Protein AF-A0A1Q3HBG7-F1 (afdb_monomer)

Mean predicted aligned error: 11.95 Å

Structure (mmCIF, N/CA/C/O backbone):
data_AF-A0A1Q3HBG7-F1
#
_entry.id   AF-A0A1Q3HBG7-F1
#
loop_
_atom_site.group_PDB
_atom_site.id
_atom_site.type_symbol
_atom_site.label_atom_id
_atom_site.label_alt_id
_atom_site.label_comp_id
_atom_site.label_asym_id
_atom_site.label_entity_id
_atom_site.label_seq_id
_atom_site.pdbx_PDB_ins_code
_atom_site.Cartn_x
_atom_site.Cartn_y
_atom_site.Cartn_z
_atom_site.occupancy
_atom_site.B_iso_or_equiv
_atom_site.auth_seq_id
_atom_site.auth_comp_id
_atom_site.auth_asym_id
_atom_site.auth_atom_id
_atom_site.pdbx_PDB_model_num
ATOM 1 N N . MET A 1 1 ? 5.217 19.676 -9.862 1.00 47.38 1 MET A N 1
ATOM 2 C CA . MET A 1 1 ? 4.930 18.710 -8.777 1.00 47.38 1 MET A CA 1
ATOM 3 C C . MET A 1 1 ? 6.157 17.826 -8.594 1.00 47.38 1 MET A C 1
ATOM 5 O O . MET A 1 1 ? 6.713 17.440 -9.619 1.00 47.38 1 MET A O 1
ATOM 9 N N . PRO A 1 2 ? 6.627 17.565 -7.360 1.00 60.78 2 PRO A N 1
ATOM 10 C CA . PRO A 1 2 ? 7.752 16.662 -7.118 1.00 60.78 2 PRO A CA 1
ATOM 11 C C . PRO A 1 2 ? 7.426 15.262 -7.645 1.00 60.78 2 PRO A C 1
ATOM 13 O O . PRO A 1 2 ? 6.338 14.745 -7.407 1.00 60.78 2 PRO A O 1
ATOM 16 N N . TRP A 1 3 ? 8.359 14.660 -8.375 1.00 55.91 3 TRP A N 1
ATOM 17 C CA . TRP A 1 3 ? 8.205 13.342 -9.001 1.00 55.91 3 TRP A CA 1
ATOM 18 C C . TRP A 1 3 ? 7.989 12.212 -7.980 1.00 55.91 3 TRP A C 1
ATOM 20 O O . TRP A 1 3 ? 7.332 11.220 -8.286 1.00 55.91 3 TRP A O 1
ATOM 30 N N . GLU A 1 4 ? 8.464 12.406 -6.749 1.00 59.84 4 GLU A N 1
ATOM 31 C CA . GLU A 1 4 ? 8.269 11.519 -5.594 1.00 59.84 4 GLU A CA 1
ATOM 32 C C . GLU A 1 4 ? 6.781 11.326 -5.270 1.00 59.84 4 GLU A C 1
ATOM 34 O O . GLU A 1 4 ? 6.355 10.223 -4.934 1.00 59.84 4 GLU A O 1
ATOM 39 N N . ILE A 1 5 ? 5.969 12.376 -5.453 1.00 70.50 5 ILE A N 1
ATOM 40 C CA . ILE A 1 5 ? 4.523 12.338 -5.198 1.00 70.50 5 ILE A CA 1
ATOM 41 C C . ILE A 1 5 ? 3.810 11.460 -6.232 1.00 70.50 5 ILE A C 1
ATOM 43 O O . ILE A 1 5 ? 2.871 10.750 -5.886 1.00 70.50 5 ILE A O 1
ATOM 47 N N . PHE A 1 6 ? 4.260 11.461 -7.492 1.00 76.25 6 PHE A N 1
ATOM 48 C CA . PHE A 1 6 ? 3.617 10.673 -8.548 1.00 76.25 6 PHE A CA 1
ATOM 49 C C . PHE A 1 6 ? 3.779 9.172 -8.317 1.00 76.25 6 PHE A C 1
ATOM 51 O O . PHE A 1 6 ? 2.788 8.447 -8.336 1.00 76.25 6 PHE A O 1
ATOM 58 N N . LEU A 1 7 ? 5.002 8.707 -8.042 1.00 82.44 7 LEU A N 1
ATOM 59 C CA . LEU A 1 7 ? 5.223 7.286 -7.768 1.00 82.44 7 LEU A CA 1
ATOM 60 C C . LEU A 1 7 ? 4.670 6.845 -6.418 1.00 82.44 7 LEU A C 1
ATOM 62 O O . LEU A 1 7 ? 4.195 5.719 -6.324 1.00 82.44 7 LEU A O 1
ATOM 66 N N . GLY A 1 8 ? 4.701 7.706 -5.396 1.00 88.81 8 GLY A N 1
ATOM 67 C CA . GLY A 1 8 ? 4.029 7.426 -4.127 1.00 88.81 8 GLY A CA 1
ATOM 68 C C . GLY A 1 8 ? 2.537 7.183 -4.337 1.00 88.81 8 GLY A C 1
ATOM 69 O O . GLY A 1 8 ? 2.030 6.111 -4.015 1.00 88.81 8 GLY A O 1
ATOM 70 N N . ASN A 1 9 ? 1.846 8.118 -4.990 1.00 87.12 9 ASN A N 1
ATOM 71 C CA . ASN A 1 9 ? 0.417 7.978 -5.273 1.00 87.12 9 ASN A CA 1
ATOM 72 C C . ASN A 1 9 ? 0.114 6.743 -6.136 1.00 87.12 9 ASN A C 1
ATOM 74 O O . ASN A 1 9 ? -0.814 5.996 -5.822 1.00 87.12 9 ASN A O 1
ATOM 78 N N . ALA A 1 10 ? 0.918 6.494 -7.176 1.00 86.25 10 ALA A N 1
ATOM 79 C CA . ALA A 1 10 ? 0.775 5.320 -8.033 1.00 86.25 10 ALA A CA 1
ATOM 80 C C . ALA A 1 10 ? 0.935 4.014 -7.241 1.00 86.25 10 ALA A C 1
ATOM 82 O O . ALA A 1 10 ? 0.090 3.126 -7.348 1.00 86.25 10 ALA A O 1
ATOM 83 N N . SER A 1 11 ? 1.967 3.912 -6.395 1.00 92.00 11 SER A N 1
ATOM 84 C CA . SER A 1 11 ? 2.173 2.758 -5.515 1.00 92.00 11 SER A CA 1
ATOM 85 C C . SER A 1 11 ? 0.978 2.522 -4.605 1.00 92.00 11 SER A C 1
ATOM 87 O O . SER A 1 11 ? 0.460 1.408 -4.572 1.00 92.00 11 SER A O 1
ATOM 89 N N . HIS A 1 12 ? 0.515 3.554 -3.892 1.00 94.00 12 HIS A N 1
ATOM 90 C CA . HIS A 1 12 ? -0.602 3.419 -2.956 1.00 94.00 12 HIS A CA 1
ATOM 91 C C . HIS A 1 12 ? -1.857 2.948 -3.690 1.00 94.00 12 HIS A C 1
ATOM 93 O O . HIS A 1 12 ? -2.479 1.975 -3.268 1.00 94.00 12 HIS A O 1
ATOM 99 N N . ARG A 1 13 ? -2.184 3.569 -4.831 1.00 89.06 13 ARG A N 1
ATOM 100 C CA . ARG A 1 13 ? -3.363 3.210 -5.627 1.00 89.06 13 ARG A CA 1
ATOM 101 C C . ARG A 1 13 ? -3.289 1.774 -6.146 1.00 89.06 13 ARG A C 1
ATOM 103 O O . ARG A 1 13 ? -4.256 1.031 -5.997 1.00 89.06 13 ARG A O 1
ATOM 110 N N . LEU A 1 14 ? -2.156 1.362 -6.718 1.00 87.50 14 LEU A N 1
ATOM 111 C CA . LEU A 1 14 ? -1.974 0.011 -7.258 1.00 87.50 14 LEU A CA 1
ATOM 112 C C . LEU A 1 14 ? -2.029 -1.061 -6.175 1.00 87.50 14 LEU A C 1
ATOM 114 O O . LEU A 1 14 ? -2.727 -2.060 -6.329 1.00 87.50 14 LEU A O 1
ATOM 118 N N . ILE A 1 15 ? -1.309 -0.854 -5.077 1.00 92.75 15 ILE A N 1
ATOM 119 C CA . ILE A 1 15 ? -1.231 -1.812 -3.975 1.00 92.75 15 ILE A CA 1
ATOM 120 C C . ILE A 1 15 ? -2.604 -1.950 -3.302 1.00 92.75 15 ILE A C 1
ATOM 122 O O . ILE A 1 15 ? -3.065 -3.071 -3.082 1.00 92.75 15 ILE A O 1
ATOM 126 N N . ALA A 1 16 ? -3.299 -0.836 -3.052 1.00 91.94 16 ALA A N 1
ATOM 127 C CA . ALA A 1 16 ? -4.664 -0.818 -2.526 1.00 91.94 16 ALA A CA 1
ATOM 128 C C . ALA A 1 16 ? -5.659 -1.535 -3.451 1.00 91.94 16 ALA A C 1
ATOM 130 O O . ALA A 1 16 ? -6.427 -2.394 -3.003 1.00 91.94 16 ALA A O 1
ATOM 131 N N . TYR A 1 17 ? -5.600 -1.238 -4.752 1.00 87.12 17 TYR A N 1
ATOM 132 C CA . TYR A 1 17 ? -6.418 -1.898 -5.763 1.00 87.12 17 TYR A CA 1
ATOM 133 C C . TYR A 1 17 ? -6.181 -3.415 -5.765 1.00 87.12 17 TYR A C 1
ATOM 135 O O . TYR A 1 17 ? -7.127 -4.199 -5.672 1.00 87.12 17 TYR A O 1
ATOM 143 N N . ILE A 1 18 ? -4.916 -3.850 -5.791 1.00 87.31 18 ILE A N 1
ATOM 144 C CA . ILE A 1 18 ? -4.563 -5.274 -5.801 1.00 87.31 18 ILE A CA 1
ATOM 145 C C . ILE A 1 18 ? -5.020 -5.960 -4.510 1.00 87.31 18 ILE A C 1
ATOM 147 O O . ILE A 1 18 ? -5.555 -7.069 -4.581 1.00 87.31 18 ILE A O 1
ATOM 151 N N . TYR A 1 19 ? -4.906 -5.302 -3.352 1.00 90.81 19 TYR A N 1
ATOM 152 C CA . TYR A 1 19 ? -5.476 -5.807 -2.102 1.00 90.81 19 TYR A CA 1
ATOM 153 C C . TYR A 1 19 ? -6.980 -6.078 -2.246 1.00 90.81 19 TYR A C 1
ATOM 155 O O . TYR A 1 19 ? -7.431 -7.188 -1.965 1.00 90.81 19 TYR A O 1
ATOM 163 N N . GLY A 1 20 ? -7.743 -5.105 -2.756 1.00 87.19 20 GLY A N 1
ATOM 164 C CA . GLY A 1 20 ? -9.185 -5.249 -2.982 1.00 87.19 20 GLY A CA 1
ATOM 165 C C . GLY A 1 20 ? -9.524 -6.410 -3.918 1.00 87.19 20 GLY A C 1
ATOM 166 O O . GLY A 1 20 ? -10.393 -7.221 -3.612 1.00 87.19 20 GLY A O 1
ATOM 167 N N . THR A 1 21 ? -8.782 -6.564 -5.021 1.00 84.94 21 THR A N 1
ATOM 168 C CA . THR A 1 21 ? -8.995 -7.688 -5.953 1.00 84.94 21 THR A CA 1
ATOM 169 C C . THR A 1 21 ? -8.666 -9.055 -5.351 1.00 84.94 21 THR A C 1
ATOM 171 O O . THR A 1 21 ? -9.287 -10.049 -5.722 1.00 84.94 21 THR A O 1
ATOM 174 N N . ARG A 1 22 ? -7.706 -9.123 -4.418 1.00 86.38 22 ARG A N 1
ATOM 175 C CA . ARG A 1 22 ? -7.318 -10.362 -3.728 1.00 86.38 22 ARG A CA 1
ATOM 176 C C . ARG A 1 22 ? -8.323 -10.761 -2.649 1.00 86.38 22 ARG A C 1
ATOM 178 O O . ARG A 1 22 ? -8.446 -11.948 -2.351 1.00 86.38 22 ARG A O 1
ATOM 185 N N . TYR A 1 23 ? -9.042 -9.791 -2.091 1.00 85.75 23 TYR A N 1
ATOM 186 C CA . TYR A 1 23 ? -10.038 -9.989 -1.040 1.00 85.75 23 TYR A CA 1
ATOM 187 C C . TYR A 1 23 ? -11.402 -9.394 -1.437 1.00 85.75 23 TYR A C 1
ATOM 189 O O . TYR A 1 23 ? -11.913 -8.519 -0.743 1.00 85.75 23 TYR A O 1
ATOM 197 N N . PRO A 1 24 ? -12.036 -9.879 -2.524 1.00 88.06 24 PRO A N 1
ATOM 198 C CA . PRO A 1 24 ? -13.218 -9.239 -3.111 1.00 88.06 24 PRO A CA 1
ATOM 199 C C . PRO A 1 24 ? -14.475 -9.316 -2.233 1.00 88.06 24 PRO A C 1
ATOM 201 O O . PRO A 1 24 ? -15.425 -8.574 -2.453 1.00 88.06 24 PRO A O 1
ATOM 204 N N . ALA A 1 25 ? -14.500 -10.226 -1.255 1.00 91.81 25 ALA A N 1
ATOM 205 C CA . ALA A 1 25 ? -15.586 -10.344 -0.283 1.00 91.81 25 ALA A CA 1
ATOM 206 C C . ALA A 1 25 ? -15.398 -9.435 0.945 1.00 91.81 25 ALA A C 1
ATOM 208 O O . ALA A 1 25 ? -16.315 -9.318 1.759 1.00 91.81 25 ALA A O 1
ATOM 209 N N . ASN A 1 26 ? -14.217 -8.828 1.108 1.00 93.25 26 ASN A N 1
ATOM 210 C CA . ASN A 1 26 ? -13.933 -7.964 2.242 1.00 93.25 26 ASN A CA 1
ATOM 211 C C . ASN A 1 26 ? -14.409 -6.544 1.948 1.00 93.25 26 ASN A C 1
ATOM 213 O O . ASN A 1 26 ? -14.266 -6.028 0.841 1.00 93.25 26 ASN A O 1
ATOM 217 N N . VAL A 1 27 ? -14.918 -5.889 2.982 1.00 95.50 27 VAL A N 1
ATOM 218 C CA . VAL A 1 27 ? -15.146 -4.451 2.966 1.00 95.50 27 VAL A CA 1
ATOM 219 C C . VAL A 1 27 ? -13.818 -3.785 3.317 1.00 95.50 27 VAL A C 1
ATOM 221 O O . VAL A 1 27 ? -13.270 -3.984 4.405 1.00 95.50 27 VAL A O 1
ATOM 224 N N . VAL A 1 28 ? -13.279 -3.024 2.368 1.00 95.69 28 VAL A N 1
ATOM 225 C CA . VAL A 1 28 ? -11.959 -2.398 2.469 1.00 95.69 28 VAL A CA 1
ATOM 226 C C . VAL A 1 28 ? -12.081 -0.911 2.162 1.00 95.69 28 VAL A C 1
ATOM 228 O O . VAL A 1 28 ? -12.724 -0.515 1.193 1.00 95.69 28 VAL A O 1
ATOM 231 N N . TYR A 1 29 ? -11.446 -0.100 2.998 1.00 96.00 29 TYR A N 1
ATOM 232 C CA . TYR A 1 29 ? -11.334 1.346 2.865 1.00 96.00 29 TYR A CA 1
ATOM 233 C C . TYR A 1 29 ? -9.885 1.727 2.555 1.00 96.00 29 TYR A C 1
ATOM 235 O O . TYR A 1 29 ? -8.956 1.070 3.027 1.00 96.00 29 TYR A O 1
ATOM 243 N N . TYR A 1 30 ? -9.701 2.797 1.786 1.00 95.19 30 TYR A N 1
ATOM 244 C CA . TYR A 1 30 ? -8.389 3.282 1.346 1.00 95.19 30 TYR A CA 1
ATOM 245 C C . TYR A 1 30 ? -8.145 4.723 1.807 1.00 95.19 30 TYR A C 1
ATOM 247 O O . TYR A 1 30 ? -9.055 5.360 2.338 1.00 95.19 30 TYR A O 1
ATOM 255 N N . ASN A 1 31 ? -6.955 5.270 1.539 1.00 92.62 31 ASN A N 1
ATOM 256 C CA . ASN A 1 31 ? -6.521 6.607 1.984 1.00 92.62 31 ASN A CA 1
ATOM 257 C C . ASN A 1 31 ? -7.363 7.810 1.506 1.00 92.62 31 ASN A C 1
ATOM 259 O O . ASN A 1 31 ? -7.075 8.954 1.861 1.00 92.62 31 ASN A O 1
ATOM 263 N N . ASN A 1 32 ? -8.410 7.594 0.709 1.00 90.81 32 ASN A N 1
ATOM 264 C CA . ASN A 1 32 ? -9.405 8.614 0.387 1.00 90.81 32 ASN A CA 1
ATOM 265 C C . ASN A 1 32 ? -10.580 8.652 1.383 1.00 90.81 32 ASN A C 1
ATOM 267 O O . ASN A 1 32 ? -11.420 9.547 1.282 1.00 90.81 32 ASN A O 1
ATOM 271 N N . GLN A 1 33 ? -10.641 7.720 2.338 1.00 95.12 33 GLN A N 1
ATOM 272 C CA . GLN A 1 33 ? -11.656 7.644 3.389 1.00 95.12 33 GLN A CA 1
ATOM 273 C C . GLN A 1 33 ? -11.023 7.919 4.752 1.00 95.12 33 GLN A C 1
ATOM 275 O O . GLN A 1 33 ? -9.984 7.358 5.092 1.00 95.12 33 GLN A O 1
ATOM 280 N N . ASN A 1 34 ? -11.652 8.797 5.534 1.00 96.56 34 ASN A N 1
ATOM 281 C CA . ASN A 1 34 ? -11.184 9.114 6.879 1.00 96.56 34 ASN A CA 1
ATOM 282 C C . ASN A 1 34 ? -11.755 8.148 7.928 1.00 96.56 34 ASN A C 1
ATOM 284 O O . ASN A 1 34 ? -12.776 7.491 7.702 1.00 96.56 34 ASN A O 1
ATOM 288 N N . ILE A 1 35 ? -11.101 8.069 9.091 1.00 96.06 35 ILE A N 1
ATOM 289 C CA . ILE A 1 35 ? -11.493 7.180 10.194 1.00 96.06 35 ILE A CA 1
ATOM 290 C C . ILE A 1 35 ? -12.951 7.395 10.591 1.00 96.06 35 ILE A C 1
ATOM 292 O O . ILE A 1 35 ? -13.673 6.417 10.782 1.00 96.06 35 ILE A O 1
ATOM 296 N N . LYS A 1 36 ? -13.419 8.648 10.661 1.00 95.88 36 LYS A N 1
ATOM 297 C CA . LYS A 1 36 ? -14.823 8.942 10.972 1.00 95.88 36 LYS A CA 1
ATOM 298 C C . LYS A 1 36 ? -15.776 8.193 10.050 1.00 95.88 36 LYS A C 1
ATOM 300 O O . LYS A 1 36 ? -16.685 7.521 10.529 1.00 95.88 36 LYS A O 1
ATOM 305 N N . ARG A 1 37 ? -15.558 8.292 8.738 1.00 95.38 37 ARG A N 1
ATOM 306 C CA . ARG A 1 37 ? -16.406 7.637 7.746 1.00 95.38 37 ARG A CA 1
ATOM 307 C C . ARG A 1 37 ? -16.342 6.117 7.860 1.00 95.38 37 ARG A C 1
ATOM 309 O O . ARG A 1 37 ? -17.389 5.481 7.818 1.00 95.38 37 ARG A O 1
ATOM 316 N N . ILE A 1 38 ? -15.148 5.554 8.061 1.00 94.81 38 ILE A N 1
ATOM 317 C CA . ILE A 1 38 ? -14.952 4.107 8.249 1.00 94.81 38 ILE A CA 1
ATOM 318 C C . ILE A 1 38 ? -15.768 3.603 9.446 1.00 94.81 38 ILE A C 1
ATOM 320 O O . ILE A 1 38 ? -16.511 2.631 9.322 1.00 94.81 38 ILE A O 1
ATOM 324 N N . LEU A 1 39 ? -15.645 4.264 10.602 1.00 94.12 39 LEU A N 1
ATOM 325 C CA . LEU A 1 39 ? -16.350 3.870 11.824 1.00 94.12 39 LEU A CA 1
ATOM 326 C C . LEU A 1 39 ? -17.868 4.047 11.684 1.00 94.12 39 LEU A C 1
ATOM 328 O O . LEU A 1 39 ? -18.623 3.168 12.089 1.00 94.12 39 LEU A O 1
ATOM 332 N N . GLN A 1 40 ? -18.307 5.154 11.079 1.00 93.75 40 GLN A N 1
ATOM 333 C CA . GLN A 1 40 ? -19.722 5.483 10.917 1.00 93.75 40 GLN A CA 1
ATOM 334 C C . GLN A 1 40 ? -20.445 4.541 9.944 1.00 93.75 40 GLN A C 1
ATOM 336 O O . GLN A 1 40 ? -21.532 4.069 10.260 1.00 93.75 40 GLN A O 1
ATOM 341 N N . GLU A 1 41 ? -19.875 4.261 8.769 1.00 93.88 41 GLU A N 1
ATOM 342 C CA . GLU A 1 41 ? -20.522 3.402 7.765 1.00 93.88 41 GLU A CA 1
ATOM 343 C C . GLU A 1 41 ? -20.599 1.934 8.201 1.00 93.88 41 GLU A C 1
ATOM 345 O O . GLU A 1 41 ? -21.490 1.208 7.768 1.00 93.88 41 GLU A O 1
ATOM 350 N N . GLN A 1 42 ? -19.670 1.498 9.053 1.00 92.62 42 GLN A N 1
ATOM 351 C CA . GLN A 1 42 ? -19.570 0.108 9.498 1.00 92.62 42 GLN A CA 1
ATOM 352 C C . GLN A 1 42 ? -20.172 -0.133 10.884 1.00 92.62 42 GLN A C 1
ATOM 354 O O . GLN A 1 42 ? -20.103 -1.259 11.378 1.00 92.62 42 GLN A O 1
ATOM 359 N N . ASP A 1 43 ? -20.726 0.909 11.511 1.00 91.06 43 ASP A N 1
ATOM 360 C CA . ASP A 1 43 ? -21.230 0.884 12.888 1.00 91.06 43 ASP A CA 1
ATOM 361 C C . ASP A 1 43 ? -20.199 0.281 13.870 1.00 91.06 43 ASP A C 1
ATOM 363 O O . ASP A 1 43 ? -20.479 -0.596 14.693 1.00 91.06 43 ASP A O 1
ATOM 367 N N . ILE A 1 44 ? -18.935 0.705 13.728 1.00 89.00 44 ILE A N 1
ATOM 368 C CA . ILE A 1 44 ? -17.825 0.237 14.561 1.00 89.00 44 ILE A CA 1
ATOM 369 C C . ILE A 1 44 ? -17.502 1.299 15.606 1.00 89.00 44 ILE A C 1
ATOM 371 O O . ILE A 1 44 ? -16.857 2.301 15.314 1.00 89.00 44 ILE A O 1
ATOM 375 N N . GLY A 1 45 ? -17.858 1.012 16.858 1.00 88.25 45 GLY A N 1
ATOM 376 C CA . GLY A 1 45 ? -17.459 1.844 17.990 1.00 88.25 45 GLY A CA 1
ATOM 377 C C . GLY A 1 45 ? -18.133 3.217 18.018 1.00 88.25 45 GLY A C 1
ATOM 378 O O . GLY A 1 45 ? -19.102 3.464 17.310 1.00 88.25 45 GLY A O 1
ATOM 379 N N . ASP A 1 46 ? -17.616 4.108 18.862 1.00 90.69 46 ASP A N 1
ATOM 380 C CA . ASP A 1 46 ? -18.113 5.481 18.997 1.00 90.69 46 ASP A CA 1
ATOM 381 C C . ASP A 1 46 ? -17.084 6.502 18.489 1.00 90.69 46 ASP A C 1
ATOM 383 O O . ASP A 1 46 ? -16.109 6.828 19.170 1.00 90.69 46 ASP A O 1
ATOM 387 N N . TRP A 1 47 ? -17.301 7.010 17.274 1.00 92.12 47 TRP A N 1
ATOM 388 C CA . TRP A 1 47 ? -16.433 8.006 16.638 1.00 92.12 47 TRP A CA 1
ATOM 389 C C . TRP A 1 47 ? -16.444 9.363 17.355 1.00 92.12 47 TRP A C 1
ATOM 391 O O . TRP A 1 47 ? -15.510 10.141 17.162 1.00 92.12 47 TRP A O 1
ATOM 401 N N . SER A 1 48 ? -17.448 9.657 18.192 1.00 92.44 48 SER A N 1
ATOM 402 C CA . SER A 1 48 ? -17.522 10.922 18.939 1.00 92.44 48 SER A CA 1
ATOM 403 C C . SER A 1 48 ? -16.468 11.025 20.049 1.00 92.44 48 SER A C 1
ATOM 405 O O . SER A 1 48 ? -16.172 12.119 20.524 1.00 92.44 48 SER A O 1
ATOM 407 N N . LEU A 1 49 ? -15.844 9.896 20.409 1.00 93.88 49 LEU A N 1
ATOM 408 C CA . LEU A 1 49 ? -14.731 9.823 21.359 1.00 93.88 49 LEU A CA 1
ATOM 409 C C . LEU A 1 49 ? -13.376 10.211 20.744 1.00 93.88 49 LEU A C 1
ATOM 411 O O . LEU A 1 49 ? -12.364 10.230 21.449 1.00 93.88 49 LEU A O 1
ATOM 415 N N . LEU A 1 50 ? -13.333 10.474 19.436 1.00 96.00 50 LEU A N 1
ATOM 416 C CA . LEU A 1 50 ? -12.133 10.898 18.720 1.00 96.00 50 LEU A CA 1
ATOM 417 C C . LEU A 1 50 ? -12.091 12.418 18.583 1.00 96.00 50 LEU A C 1
ATOM 419 O O . LEU A 1 50 ? -13.111 13.057 18.320 1.00 96.00 50 LEU A O 1
ATOM 423 N N . SER A 1 51 ? -10.894 12.993 18.686 1.00 97.06 51 SER A N 1
ATOM 424 C CA . SER A 1 51 ? -10.669 14.398 18.326 1.00 97.06 51 SER A CA 1
ATOM 425 C C . SER A 1 51 ? -10.925 14.647 16.833 1.00 97.06 51 SER A C 1
ATOM 427 O O . SER A 1 51 ? -10.867 13.719 16.028 1.00 97.06 51 SER A O 1
ATOM 429 N N . GLU A 1 52 ? -11.169 15.900 16.433 1.00 96.69 52 GLU A N 1
ATOM 430 C CA . GLU A 1 52 ? -11.375 16.255 15.015 1.00 96.69 52 GLU A CA 1
ATOM 431 C C . GLU A 1 52 ? -10.203 15.802 14.130 1.00 96.69 52 GLU A C 1
ATOM 433 O O . GLU A 1 52 ? -10.409 15.225 13.066 1.00 96.69 52 GLU A O 1
ATOM 438 N N . HIS A 1 53 ? -8.969 15.960 14.615 1.00 96.94 53 HIS A N 1
ATOM 439 C CA . HIS A 1 53 ? -7.785 15.491 13.899 1.00 96.94 53 HIS A CA 1
ATOM 440 C C . HIS A 1 53 ? -7.779 13.964 13.710 1.00 96.94 53 HIS A C 1
ATOM 442 O O . HIS A 1 53 ? -7.530 13.482 12.608 1.00 96.94 53 HIS A O 1
ATOM 448 N N . GLU A 1 54 ? -8.093 13.199 14.760 1.00 97.25 54 GLU A N 1
ATOM 449 C CA . GLU A 1 54 ? -8.173 11.732 14.698 1.00 97.25 54 GLU A CA 1
ATOM 450 C C . GLU A 1 54 ? -9.326 11.243 13.810 1.00 97.25 54 GLU A C 1
ATOM 452 O O . GLU A 1 54 ? -9.232 10.183 13.199 1.00 97.25 54 GLU A O 1
ATOM 457 N N . GLN A 1 55 ? -10.413 12.009 13.712 1.00 96.69 55 GLN A N 1
ATOM 458 C CA . GLN A 1 55 ? -11.521 11.722 12.800 1.00 96.69 55 GLN A CA 1
ATOM 459 C C . GLN A 1 55 ? -11.106 11.857 11.328 1.00 96.69 55 GLN A C 1
ATOM 461 O O . GLN A 1 55 ? -11.583 11.084 10.493 1.00 96.69 55 GLN A O 1
ATOM 466 N N . ASP A 1 56 ? -10.217 12.807 11.025 1.00 97.50 56 ASP A N 1
ATOM 467 C CA . ASP A 1 56 ? -9.763 13.144 9.670 1.00 97.50 56 ASP A CA 1
ATOM 468 C C . ASP A 1 56 ? -8.563 12.334 9.173 1.00 97.50 56 ASP A C 1
ATOM 470 O O . ASP A 1 56 ? -8.237 12.389 7.985 1.00 97.50 56 ASP A O 1
ATOM 474 N N . MET A 1 57 ? -7.944 11.553 10.056 1.00 97.25 57 MET A N 1
ATOM 475 C CA . MET A 1 57 ? -6.896 10.580 9.750 1.00 97.25 57 MET A CA 1
ATOM 476 C C . MET A 1 57 ? -7.319 9.580 8.663 1.00 97.25 57 MET A C 1
ATOM 478 O O . MET A 1 57 ? -8.469 9.139 8.632 1.00 97.25 57 MET A O 1
ATOM 482 N N . ARG A 1 58 ? -6.384 9.203 7.779 1.00 97.56 58 ARG A N 1
ATOM 483 C CA . ARG A 1 58 ? -6.639 8.370 6.588 1.00 97.56 58 ARG A CA 1
ATOM 484 C C . ARG A 1 58 ? -5.581 7.271 6.457 1.00 97.56 58 ARG A C 1
ATOM 486 O O . ARG A 1 58 ? -4.547 7.521 5.842 1.00 97.56 58 ARG A O 1
ATOM 493 N N . PRO A 1 59 ? -5.825 6.080 7.024 1.00 97.25 59 PRO A N 1
ATOM 494 C CA . PRO A 1 59 ? -4.938 4.940 6.827 1.00 97.25 59 PRO A CA 1
ATOM 495 C C . PRO A 1 59 ? -4.891 4.508 5.360 1.00 97.25 59 PRO A C 1
ATOM 497 O O . PRO A 1 59 ? -5.879 4.670 4.636 1.00 97.25 59 PRO A O 1
ATOM 500 N N . ASP A 1 60 ? -3.789 3.892 4.932 1.00 97.81 60 ASP A N 1
ATOM 501 C CA . ASP 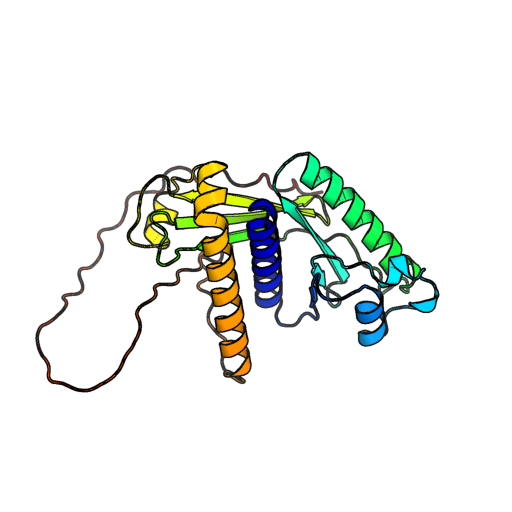A 1 60 ? -3.634 3.509 3.523 1.00 97.81 60 ASP A CA 1
ATOM 502 C C . ASP A 1 60 ? -4.566 2.382 3.085 1.00 97.81 60 ASP A C 1
ATOM 504 O O . ASP A 1 60 ? -5.229 2.485 2.048 1.00 97.81 60 ASP A O 1
ATOM 508 N N . ILE A 1 61 ? -4.641 1.311 3.878 1.00 98.25 61 ILE A N 1
ATOM 509 C CA . ILE A 1 61 ? -5.599 0.218 3.697 1.00 98.25 61 ILE A CA 1
ATOM 510 C C . ILE A 1 61 ? -6.184 -0.145 5.061 1.00 98.25 61 ILE A C 1
ATOM 512 O O . ILE A 1 61 ? -5.470 -0.592 5.960 1.00 98.25 61 ILE A O 1
ATOM 516 N N . THR A 1 62 ? -7.505 -0.035 5.189 1.00 98.00 62 THR A N 1
ATOM 517 C CA . THR A 1 62 ? -8.266 -0.532 6.341 1.00 98.00 62 THR A CA 1
ATOM 518 C C . THR A 1 62 ? -9.255 -1.598 5.887 1.00 98.00 62 THR A C 1
ATOM 520 O O . THR A 1 62 ? -10.291 -1.300 5.298 1.00 98.00 62 THR A O 1
ATOM 523 N N . ASP A 1 63 ? -8.955 -2.857 6.187 1.00 97.56 63 ASP A N 1
ATOM 524 C CA . ASP A 1 63 ? -9.844 -3.990 5.950 1.00 97.56 63 ASP A CA 1
ATOM 525 C C . ASP A 1 63 ? -10.715 -4.213 7.188 1.00 97.56 63 ASP A C 1
ATOM 527 O O . ASP A 1 63 ? -10.267 -4.749 8.208 1.00 97.56 63 ASP A O 1
ATOM 531 N N . VAL A 1 64 ? -11.971 -3.775 7.117 1.00 96.12 64 VAL A N 1
ATOM 532 C CA . VAL A 1 64 ? -12.892 -3.858 8.255 1.00 96.12 64 VAL A CA 1
ATOM 533 C C . VAL A 1 64 ? -13.487 -5.253 8.418 1.00 96.12 64 VAL A C 1
ATOM 535 O O . VAL A 1 64 ? -13.938 -5.579 9.516 1.00 96.12 64 VAL A O 1
ATOM 538 N N . SER A 1 65 ? -13.471 -6.093 7.382 1.00 95.56 65 SER A N 1
ATOM 539 C CA . SER A 1 65 ? -13.925 -7.484 7.472 1.00 95.56 65 SER A CA 1
ATOM 540 C C . SER A 1 65 ? -12.903 -8.337 8.219 1.00 95.56 65 SER A C 1
ATOM 542 O O . SER A 1 65 ? -13.256 -9.049 9.157 1.00 95.56 65 SER A O 1
ATOM 544 N N . ALA A 1 66 ? -11.625 -8.213 7.858 1.00 95.88 66 ALA A N 1
ATOM 545 C CA . ALA A 1 66 ? -10.524 -8.930 8.496 1.00 95.88 66 ALA A CA 1
ATOM 546 C C . ALA A 1 66 ? -9.961 -8.219 9.738 1.00 95.88 66 ALA A C 1
ATOM 548 O O . ALA A 1 66 ? -9.115 -8.794 10.426 1.00 95.88 66 ALA A O 1
ATOM 549 N N . LYS A 1 67 ? -10.401 -6.983 10.016 1.00 96.56 67 LYS A N 1
ATOM 550 C CA . LYS A 1 67 ? -9.899 -6.111 11.092 1.00 96.56 67 LYS A CA 1
ATOM 551 C C . LYS A 1 67 ? -8.392 -5.864 10.977 1.00 96.56 67 LYS A C 1
ATOM 553 O O . LYS A 1 67 ? -7.661 -5.975 11.958 1.00 96.56 67 LYS A O 1
ATOM 558 N N . ARG A 1 68 ? -7.916 -5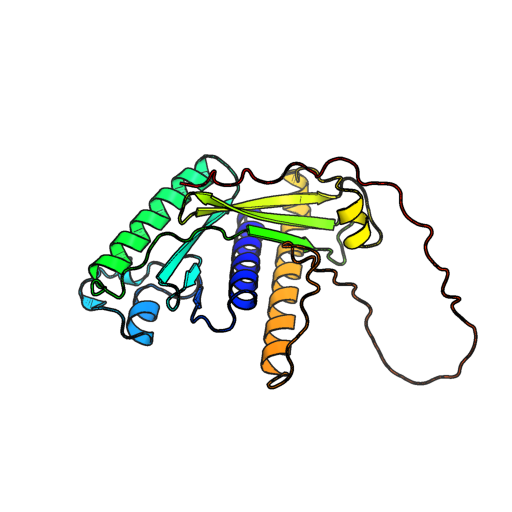.548 9.771 1.00 97.75 68 ARG A N 1
ATOM 559 C CA . ARG A 1 68 ? -6.490 -5.328 9.474 1.00 97.75 68 ARG A CA 1
ATOM 560 C C . ARG A 1 68 ? -6.235 -3.919 8.966 1.00 97.75 68 ARG A C 1
ATOM 562 O O . ARG A 1 68 ? -7.024 -3.396 8.186 1.00 97.75 68 ARG A O 1
ATOM 569 N N . LEU A 1 69 ? -5.108 -3.353 9.379 1.00 98.06 69 LEU A N 1
ATOM 570 C CA . LEU A 1 69 ? -4.614 -2.067 8.898 1.00 98.06 69 LEU A CA 1
ATOM 571 C C . LEU A 1 69 ? -3.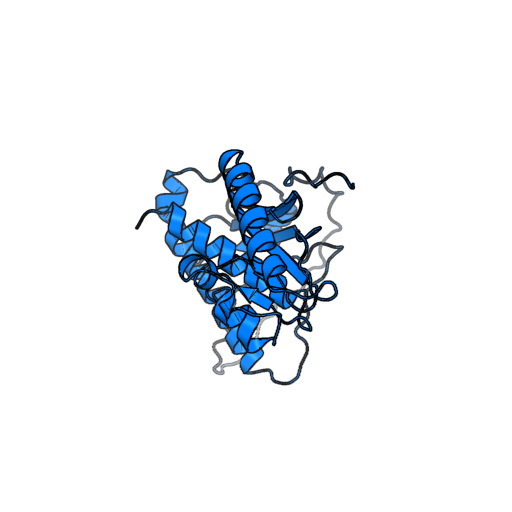224 -2.224 8.283 1.00 98.06 69 LEU A C 1
ATOM 573 O O . LEU A 1 69 ? -2.389 -2.948 8.835 1.00 98.06 69 LEU A O 1
ATOM 577 N N . PHE A 1 70 ? -2.985 -1.544 7.167 1.00 98.31 70 PHE A N 1
ATOM 578 C CA . PHE A 1 70 ? -1.678 -1.453 6.528 1.00 98.31 70 PHE A CA 1
ATOM 579 C C . PHE A 1 70 ? -1.380 -0.003 6.150 1.00 98.31 70 PHE A C 1
ATOM 581 O O . PHE A 1 70 ? -2.226 0.651 5.549 1.00 98.31 70 PHE A O 1
ATOM 588 N N . GLU A 1 71 ? -0.154 0.426 6.429 1.00 98.31 71 GLU A N 1
ATOM 589 C CA . GLU A 1 71 ? 0.491 1.611 5.867 1.00 98.31 71 GLU A CA 1
ATOM 590 C C . 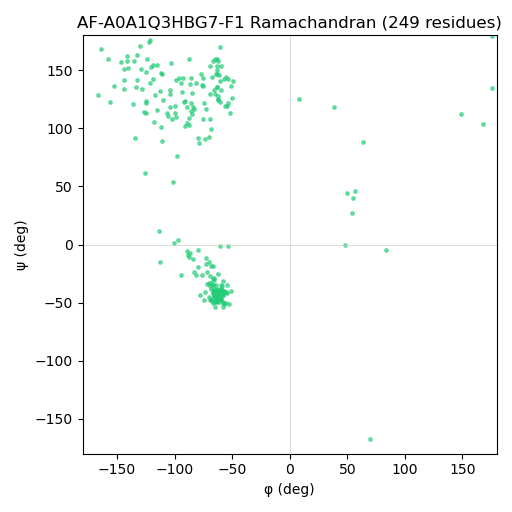GLU A 1 71 ? 1.411 1.200 4.722 1.00 98.31 71 GLU A C 1
ATOM 592 O O . GLU A 1 71 ? 2.074 0.161 4.790 1.00 98.31 71 GLU A O 1
ATOM 597 N N . ILE A 1 72 ? 1.454 2.003 3.667 1.00 97.81 72 ILE A N 1
ATOM 598 C CA . ILE A 1 72 ? 2.251 1.772 2.467 1.00 97.81 72 ILE A CA 1
ATOM 599 C C . ILE A 1 72 ? 3.368 2.813 2.447 1.00 97.81 72 ILE A C 1
ATOM 601 O O . ILE A 1 72 ? 3.122 4.012 2.531 1.00 97.81 72 ILE A O 1
ATOM 605 N N . LYS A 1 73 ? 4.625 2.371 2.370 1.00 96.62 73 LYS A N 1
ATOM 606 C CA . LYS A 1 73 ? 5.788 3.274 2.415 1.00 96.62 73 LYS A CA 1
ATOM 607 C C . LYS A 1 73 ? 6.876 2.841 1.434 1.00 96.62 73 LYS A C 1
ATOM 609 O O . LYS A 1 73 ? 6.985 1.652 1.136 1.00 96.62 73 LYS A O 1
ATOM 614 N N . PRO A 1 74 ? 7.703 3.768 0.924 1.00 95.12 74 PRO A N 1
ATOM 615 C CA . PRO A 1 74 ? 8.844 3.392 0.101 1.00 95.12 74 PRO A CA 1
ATOM 616 C C . PRO A 1 74 ? 9.837 2.548 0.908 1.00 95.12 74 PRO A C 1
ATOM 618 O O . PRO A 1 74 ? 10.022 2.754 2.109 1.00 95.12 74 PRO A O 1
ATOM 621 N N . TYR A 1 75 ? 10.503 1.614 0.236 1.00 94.75 75 TYR A N 1
ATOM 622 C CA . TYR A 1 75 ? 11.523 0.759 0.828 1.00 94.75 75 TYR A CA 1
ATOM 623 C C . TYR A 1 75 ? 12.789 1.560 1.161 1.00 94.75 75 TYR A C 1
ATOM 625 O O . TYR A 1 75 ? 13.667 1.763 0.327 1.00 94.75 75 TYR A O 1
ATOM 633 N N . ASN A 1 76 ? 12.857 2.052 2.396 1.00 92.88 76 ASN A N 1
ATOM 634 C CA . ASN A 1 76 ? 14.040 2.616 3.042 1.00 92.88 76 ASN A CA 1
ATOM 635 C C . ASN A 1 76 ? 13.807 2.687 4.565 1.00 92.88 76 ASN A C 1
ATOM 637 O O . ASN A 1 76 ? 12.685 2.501 5.042 1.00 92.88 76 ASN A O 1
ATOM 641 N N . GLU A 1 77 ? 14.861 2.958 5.338 1.00 94.94 77 GLU A N 1
ATOM 642 C CA . GLU A 1 77 ? 14.790 3.011 6.809 1.00 94.94 77 GLU A CA 1
ATOM 643 C C . GLU A 1 77 ? 13.777 4.045 7.314 1.00 94.94 77 GLU A C 1
ATOM 645 O O . GLU A 1 77 ? 12.997 3.762 8.225 1.00 94.94 77 GLU A O 1
ATOM 650 N N . LYS A 1 78 ? 13.740 5.223 6.679 1.00 95.44 78 LYS A N 1
ATOM 651 C CA . LYS A 1 78 ? 12.802 6.294 7.022 1.00 95.44 78 LYS A CA 1
ATOM 652 C C . LYS A 1 78 ? 11.352 5.857 6.796 1.00 95.44 78 LYS A C 1
ATOM 654 O O . LYS A 1 78 ? 10.530 6.016 7.691 1.00 95.44 78 LYS A O 1
ATOM 659 N N . GLY A 1 79 ? 11.054 5.248 5.650 1.00 94.56 79 GLY A N 1
ATOM 660 C CA . GLY A 1 79 ? 9.731 4.729 5.315 1.00 94.56 79 GLY A CA 1
ATOM 661 C C . GLY A 1 79 ? 9.273 3.646 6.290 1.00 94.56 79 GLY A C 1
ATOM 662 O O . GLY A 1 79 ? 8.127 3.663 6.732 1.00 94.56 79 GLY A O 1
ATOM 663 N N . LEU A 1 80 ? 10.175 2.753 6.707 1.00 95.94 80 LEU A N 1
ATOM 664 C CA . LEU A 1 80 ? 9.873 1.762 7.740 1.00 95.94 80 LEU A CA 1
ATOM 665 C C . LEU A 1 80 ? 9.547 2.419 9.089 1.00 95.94 80 LEU A C 1
ATOM 667 O O . LEU A 1 80 ? 8.574 2.027 9.739 1.00 95.94 80 LEU A O 1
ATOM 671 N N . GLN A 1 81 ? 10.338 3.405 9.514 1.00 97.62 81 GLN A N 1
ATOM 672 C CA . GLN A 1 81 ? 10.130 4.110 10.778 1.00 97.62 81 GLN A CA 1
ATOM 673 C C . GLN A 1 81 ? 8.811 4.897 10.779 1.00 97.62 81 GLN A C 1
ATOM 675 O O . GLN A 1 81 ? 8.015 4.751 11.708 1.00 97.62 81 GLN A O 1
ATOM 680 N N . GLU A 1 82 ? 8.565 5.689 9.735 1.00 97.25 82 GLU A N 1
ATOM 681 C CA . GLU A 1 82 ? 7.344 6.486 9.571 1.00 97.25 82 GLU A CA 1
ATOM 682 C C . GLU A 1 82 ? 6.108 5.588 9.496 1.00 97.25 82 GLU A C 1
ATOM 684 O O . GLU A 1 82 ? 5.174 5.771 10.274 1.00 97.25 82 GLU A O 1
ATOM 689 N N . GLY A 1 83 ? 6.133 4.551 8.652 1.00 97.31 83 GLY A N 1
ATOM 690 C CA . GLY A 1 83 ? 5.028 3.598 8.538 1.00 97.31 83 GLY A CA 1
ATOM 691 C C . GLY A 1 83 ? 4.733 2.875 9.849 1.00 97.31 83 GLY A C 1
ATOM 692 O O . GLY A 1 83 ? 3.573 2.683 10.200 1.00 97.31 83 GLY A O 1
ATOM 693 N N . SER A 1 84 ? 5.764 2.515 10.617 1.00 97.88 84 SER A N 1
ATOM 694 C CA . SER A 1 84 ? 5.577 1.844 11.911 1.00 97.88 84 SER A CA 1
ATOM 695 C C . SER A 1 84 ? 4.912 2.754 12.943 1.00 97.88 84 SER A C 1
ATOM 697 O O . SER A 1 84 ? 4.092 2.282 13.734 1.00 97.88 84 SER A O 1
ATOM 699 N N . LEU A 1 85 ? 5.270 4.041 12.958 1.00 98.19 85 LEU A N 1
ATOM 700 C CA . LEU A 1 85 ? 4.674 5.033 13.852 1.00 98.19 85 LEU A CA 1
ATOM 701 C C . LEU A 1 85 ? 3.224 5.334 13.456 1.00 98.19 85 LEU A C 1
ATOM 703 O O . LEU A 1 85 ? 2.339 5.357 14.315 1.00 98.19 85 LEU A O 1
ATOM 707 N N . GLU A 1 86 ? 2.971 5.530 12.165 1.00 98.19 86 GLU A N 1
ATOM 708 C CA . GLU A 1 86 ? 1.634 5.796 11.636 1.00 98.19 86 GLU A CA 1
ATOM 709 C C . GLU A 1 86 ? 0.694 4.609 11.868 1.00 98.19 86 GLU A C 1
ATOM 711 O O . GLU A 1 86 ? -0.367 4.789 12.464 1.00 98.19 86 GLU A O 1
ATOM 716 N N . ALA A 1 87 ? 1.112 3.382 11.537 1.00 98.12 87 ALA A N 1
ATOM 717 C CA . ALA A 1 87 ? 0.307 2.180 11.755 1.00 98.12 87 ALA A CA 1
ATOM 718 C C . ALA A 1 87 ? -0.077 2.004 13.234 1.00 98.12 87 ALA A C 1
ATOM 720 O O . ALA A 1 87 ? -1.229 1.703 13.551 1.00 98.12 87 ALA A O 1
ATOM 721 N N . GLN A 1 88 ? 0.864 2.229 14.159 1.00 98.31 88 GLN A N 1
ATOM 722 C CA . GLN A 1 88 ? 0.582 2.196 15.598 1.00 98.31 88 GLN A CA 1
ATOM 723 C C . GLN A 1 88 ? -0.414 3.279 16.012 1.00 98.31 88 GLN A C 1
ATOM 725 O O . GLN A 1 88 ? -1.336 3.002 16.781 1.00 98.31 88 GLN A O 1
ATOM 730 N N . THR A 1 89 ? -0.251 4.492 15.485 1.00 98.25 89 THR A N 1
ATOM 731 C CA . THR A 1 89 ? -1.138 5.620 15.781 1.00 98.25 89 THR A CA 1
ATOM 732 C C . THR A 1 89 ? -2.556 5.332 15.296 1.00 98.25 89 THR A C 1
ATOM 734 O O . THR A 1 89 ? -3.501 5.434 16.078 1.00 98.25 89 THR A O 1
ATOM 737 N N . TYR A 1 90 ? -2.727 4.882 14.052 1.00 98.19 90 TYR A N 1
ATOM 738 C CA . TYR A 1 90 ? -4.046 4.545 13.520 1.00 98.19 90 TYR A CA 1
ATOM 739 C C . TYR A 1 90 ? -4.701 3.384 14.271 1.00 98.19 90 TYR A C 1
ATOM 741 O O . TYR A 1 90 ? -5.886 3.457 14.592 1.00 98.19 90 TYR A O 1
ATOM 749 N N . LEU A 1 91 ? -3.948 2.333 14.613 1.00 98.06 91 LEU A N 1
ATOM 750 C CA . LEU A 1 91 ? -4.472 1.222 15.411 1.00 98.06 91 LEU A CA 1
ATOM 751 C C . LEU A 1 91 ? -4.911 1.675 16.803 1.00 98.06 91 LEU A C 1
ATOM 753 O O . LEU A 1 91 ? -5.947 1.218 17.285 1.00 98.06 91 LEU A O 1
ATOM 757 N N . LEU A 1 92 ? -4.156 2.568 17.449 1.00 97.56 92 LEU A N 1
ATOM 758 C CA . LEU A 1 92 ? -4.537 3.143 18.738 1.00 97.56 92 LEU A CA 1
ATOM 759 C C . LEU A 1 92 ? -5.856 3.916 18.626 1.00 97.56 92 LEU A C 1
ATOM 761 O O . LEU A 1 92 ? -6.732 3.744 19.471 1.00 97.56 92 LEU A O 1
ATOM 765 N N . VAL A 1 93 ? -6.001 4.740 17.586 1.00 96.81 93 VAL A N 1
ATOM 766 C CA . VAL A 1 93 ? -7.200 5.553 17.337 1.00 96.81 93 VAL A CA 1
ATOM 767 C C . VAL A 1 93 ? -8.414 4.669 17.042 1.00 96.81 93 VAL A C 1
ATOM 769 O O . VAL A 1 93 ? -9.414 4.755 17.755 1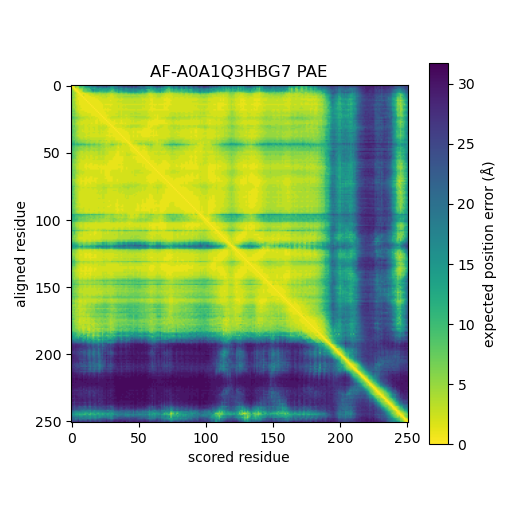.00 96.81 93 VAL A O 1
ATOM 772 N N . LEU A 1 94 ? -8.314 3.757 16.069 1.00 95.56 94 LEU A N 1
ATOM 773 C CA . LEU A 1 94 ? -9.398 2.837 15.701 1.00 95.56 94 LEU A CA 1
ATOM 774 C C . LEU A 1 94 ? -9.842 1.962 16.882 1.00 95.56 94 LEU A C 1
ATOM 776 O O . LEU A 1 94 ? -11.030 1.712 17.070 1.00 95.56 94 LEU A O 1
ATOM 780 N N . ASN A 1 95 ? -8.899 1.500 17.707 1.00 96.56 95 ASN A N 1
ATOM 781 C CA . ASN A 1 95 ? -9.209 0.612 18.828 1.00 96.56 95 ASN A CA 1
ATOM 782 C C . ASN A 1 95 ? -9.666 1.325 20.098 1.00 96.56 95 ASN A C 1
ATOM 784 O O . ASN A 1 95 ? -10.163 0.655 21.005 1.00 96.56 95 ASN A O 1
ATOM 788 N N . ARG A 1 96 ? -9.513 2.652 20.184 1.00 94.31 96 ARG A N 1
ATOM 789 C CA . ARG A 1 96 ? -10.039 3.434 21.309 1.00 94.31 96 ARG A CA 1
ATOM 790 C C . ARG A 1 96 ? -11.564 3.425 21.323 1.00 94.31 96 ARG A C 1
ATOM 792 O O . ARG A 1 96 ? -12.162 3.409 22.393 1.00 94.31 96 ARG A O 1
ATOM 799 N N . THR A 1 97 ? -12.173 3.413 20.142 1.00 88.44 97 THR A N 1
ATOM 800 C CA . THR A 1 97 ? -13.628 3.447 19.964 1.00 88.44 97 THR A CA 1
ATOM 801 C C . THR A 1 97 ? -14.225 2.047 19.824 1.00 88.44 97 THR A C 1
ATOM 803 O O . THR A 1 97 ? -15.390 1.837 20.160 1.00 88.44 97 THR A O 1
ATOM 806 N N . ALA A 1 98 ? -13.443 1.072 19.347 1.00 90.31 98 ALA A N 1
ATOM 807 C CA . ALA A 1 98 ? -13.925 -0.269 19.045 1.00 90.31 98 ALA A CA 1
ATOM 808 C C . ALA A 1 98 ? -14.164 -1.140 20.294 1.00 90.31 98 ALA A C 1
ATOM 810 O O . ALA A 1 98 ? -13.322 -1.267 21.188 1.00 90.31 98 ALA A O 1
ATOM 811 N N . LEU A 1 99 ? -15.291 -1.862 20.294 1.00 89.00 99 LEU A N 1
ATOM 812 C CA . LEU A 1 99 ? -15.540 -2.955 21.239 1.00 89.00 99 LEU A CA 1
ATOM 813 C C . LEU A 1 99 ? -14.465 -4.054 21.101 1.00 89.00 99 LEU A C 1
ATOM 815 O O . LEU A 1 99 ? -13.961 -4.266 19.997 1.00 89.00 99 LEU A O 1
ATOM 819 N N . PRO A 1 100 ? -14.166 -4.840 22.157 1.00 88.06 100 PRO A N 1
ATOM 820 C CA . PRO A 1 100 ? -13.097 -5.846 22.129 1.00 88.06 100 PRO A CA 1
ATOM 821 C C . PRO A 1 100 ? -13.138 -6.813 20.934 1.00 88.06 100 PRO A C 1
ATOM 823 O O . PRO A 1 100 ? -12.101 -7.097 20.343 1.00 88.06 100 PRO A O 1
ATOM 826 N N . LYS A 1 101 ? -14.334 -7.264 20.530 1.00 86.94 101 LYS A N 1
ATOM 827 C CA . LYS A 1 101 ? -14.541 -8.168 19.381 1.00 86.94 101 LYS A CA 1
ATOM 828 C C . LYS A 1 101 ? -14.340 -7.519 18.003 1.00 86.94 101 LYS A C 1
ATOM 830 O O . LYS A 1 101 ? -14.318 -8.220 17.000 1.00 86.94 101 LYS A O 1
ATOM 835 N N . HIS A 1 102 ? -14.234 -6.195 17.944 1.00 89.31 102 HIS A N 1
ATOM 836 C CA . HIS A 1 102 ? -14.085 -5.420 16.712 1.00 89.31 102 HIS A CA 1
ATOM 837 C C . HIS A 1 102 ? -12.726 -4.725 16.615 1.00 89.31 102 HIS A C 1
ATOM 839 O O . HIS A 1 102 ? -12.547 -3.873 15.748 1.00 89.31 102 HIS A O 1
ATOM 845 N N . ARG A 1 103 ? -11.780 -5.070 17.496 1.00 95.19 103 ARG A N 1
ATOM 846 C CA . ARG A 1 103 ? -10.454 -4.462 17.487 1.00 95.19 103 ARG A CA 1
ATOM 847 C C . ARG A 1 103 ? -9.687 -4.822 16.221 1.00 95.19 103 ARG A C 1
ATOM 849 O O . ARG A 1 103 ? -9.614 -5.984 15.830 1.00 95.19 103 ARG A O 1
ATOM 856 N N . PHE A 1 104 ? -9.093 -3.802 15.626 1.00 97.31 104 PHE A N 1
ATOM 857 C CA . PHE A 1 104 ? -8.164 -3.890 14.520 1.00 97.31 104 PHE A CA 1
ATOM 858 C C . PHE A 1 104 ? -6.789 -4.339 15.000 1.00 97.31 104 PHE A C 1
ATOM 860 O O . PHE A 1 104 ? -6.340 -3.997 16.097 1.00 97.31 104 PHE A O 1
ATOM 867 N N . VAL A 1 105 ? -6.103 -5.081 14.143 1.00 97.94 105 VAL A N 1
ATOM 868 C CA . VAL A 1 105 ? -4.719 -5.502 14.325 1.00 97.94 105 VAL A CA 1
ATOM 869 C C . VAL A 1 105 ? -3.875 -5.058 13.139 1.00 97.94 105 VAL A C 1
ATOM 871 O O . VAL A 1 105 ? -4.376 -4.792 12.045 1.00 97.94 105 VAL A O 1
ATOM 874 N N . ALA A 1 106 ? -2.566 -5.003 13.355 1.00 98.00 106 ALA A N 1
ATOM 875 C CA . ALA A 1 106 ? -1.615 -4.741 12.292 1.00 98.00 106 ALA A CA 1
ATOM 876 C C . ALA A 1 106 ? -1.682 -5.860 11.235 1.00 98.00 106 ALA A C 1
ATOM 878 O O . ALA A 1 106 ? -1.618 -7.051 11.564 1.00 98.00 106 ALA A O 1
ATOM 879 N N . GLY A 1 107 ? -1.839 -5.479 9.969 1.00 96.31 107 GLY A N 1
ATOM 880 C CA . GLY A 1 107 ? -1.904 -6.399 8.843 1.00 96.31 107 GLY A CA 1
ATOM 881 C C . GLY A 1 107 ? -0.606 -7.191 8.665 1.00 96.31 107 GLY A C 1
ATOM 882 O O . GLY A 1 107 ? 0.478 -6.728 9.012 1.00 96.31 107 GLY A O 1
ATOM 883 N N . LYS A 1 108 ? -0.704 -8.416 8.143 1.00 94.06 108 LYS A N 1
ATOM 884 C CA . LYS A 1 108 ? 0.441 -9.314 7.924 1.00 94.06 108 LYS A CA 1
ATOM 885 C C . LYS A 1 108 ? 0.352 -9.958 6.543 1.00 94.06 108 LYS A C 1
ATOM 887 O O . LYS A 1 108 ? -0.747 -10.101 6.009 1.00 94.06 108 LYS A O 1
ATOM 892 N N . ALA A 1 109 ? 1.496 -10.418 6.035 1.00 86.56 109 ALA A N 1
ATOM 893 C CA . ALA A 1 109 ? 1.596 -11.300 4.870 1.00 86.56 109 ALA A CA 1
ATOM 894 C C . ALA A 1 109 ? 0.902 -10.771 3.597 1.00 86.56 109 ALA A C 1
ATOM 896 O O . ALA A 1 109 ? 0.275 -11.537 2.862 1.00 86.56 109 ALA A O 1
ATOM 897 N N . PHE A 1 110 ? 1.008 -9.465 3.331 1.00 90.94 110 PHE A N 1
ATOM 898 C CA . PHE A 1 110 ? 0.585 -8.887 2.063 1.00 90.94 110 PHE A CA 1
ATOM 899 C C . PHE A 1 110 ? 1.808 -8.544 1.211 1.00 90.94 110 PHE A C 1
ATOM 901 O O . PHE A 1 110 ? 2.599 -7.662 1.531 1.00 90.94 110 PHE A O 1
ATOM 908 N N . GLU A 1 111 ? 1.980 -9.293 0.130 1.00 91.25 111 GLU A N 1
ATOM 909 C CA . GLU A 1 111 ? 3.071 -9.117 -0.821 1.00 91.25 111 GLU A CA 1
ATOM 910 C C . GLU A 1 111 ? 2.577 -9.347 -2.246 1.00 91.25 111 GLU A C 1
ATOM 912 O O . GLU A 1 111 ? 1.558 -10.020 -2.471 1.00 91.25 111 GLU A O 1
ATOM 917 N N . GLY A 1 112 ? 3.318 -8.791 -3.195 1.00 87.56 112 GLY A N 1
ATOM 918 C CA . GLY A 1 112 ? 3.095 -8.977 -4.615 1.00 87.56 112 GLY A CA 1
ATOM 919 C C . GLY A 1 112 ? 4.046 -8.134 -5.448 1.00 87.56 112 GLY A C 1
ATOM 920 O O . GLY A 1 112 ? 4.888 -7.400 -4.932 1.00 87.56 112 GLY A O 1
ATOM 921 N N . GLU A 1 113 ? 3.908 -8.268 -6.757 1.00 89.25 113 GLU A N 1
ATOM 922 C CA . GLU A 1 113 ? 4.607 -7.436 -7.720 1.00 89.25 113 GLU A CA 1
ATOM 923 C C . GLU A 1 113 ? 3.731 -7.218 -8.953 1.00 89.25 113 GLU A C 1
ATOM 925 O O . GLU A 1 113 ? 2.816 -7.996 -9.232 1.00 89.25 113 GLU A O 1
ATOM 930 N N . ILE A 1 114 ? 3.993 -6.139 -9.682 1.00 83.69 114 ILE A N 1
ATOM 931 C CA . ILE A 1 114 ? 3.307 -5.813 -10.927 1.00 83.69 114 ILE A CA 1
ATOM 932 C C . ILE A 1 114 ? 4.273 -5.174 -11.918 1.00 83.69 114 ILE A C 1
ATOM 934 O O . ILE A 1 114 ? 5.140 -4.381 -11.545 1.00 83.69 114 ILE A O 1
ATOM 938 N N . LEU A 1 115 ? 4.106 -5.533 -13.191 1.00 83.94 115 LEU A N 1
ATOM 939 C CA . LEU A 1 115 ? 4.873 -4.990 -14.303 1.00 83.94 115 LEU A CA 1
ATOM 940 C C . LEU A 1 115 ? 4.040 -3.986 -15.093 1.00 83.94 115 LEU A C 1
ATOM 942 O O . LEU A 1 115 ? 2.900 -4.266 -15.465 1.00 83.94 115 LEU A O 1
ATOM 946 N N . ILE A 1 116 ? 4.636 -2.835 -15.380 1.00 80.38 116 ILE A N 1
ATOM 947 C CA . ILE A 1 116 ? 4.011 -1.722 -16.083 1.00 80.38 116 ILE A CA 1
ATOM 948 C C . ILE A 1 116 ? 4.860 -1.369 -17.294 1.00 80.38 116 ILE A C 1
ATOM 950 O O . ILE A 1 116 ? 6.040 -1.032 -17.187 1.00 80.38 116 ILE A O 1
ATOM 954 N N . GLN A 1 117 ? 4.219 -1.409 -18.453 1.00 76.44 117 GLN A N 1
ATOM 955 C CA . GLN A 1 117 ? 4.739 -0.863 -19.693 1.00 76.44 117 GLN A CA 1
ATOM 956 C C . GLN A 1 117 ? 3.798 0.260 -20.125 1.00 76.44 117 GLN A C 1
ATOM 958 O O . GLN A 1 117 ? 2.585 0.068 -20.182 1.00 76.44 117 GLN A O 1
ATOM 963 N N . PHE A 1 118 ? 4.349 1.434 -20.413 1.00 70.31 118 PHE A N 1
ATOM 964 C CA . PHE A 1 118 ? 3.593 2.600 -20.870 1.00 70.31 118 PHE A CA 1
ATOM 965 C C . PHE A 1 118 ? 4.070 3.020 -22.260 1.00 70.31 118 PHE A C 1
ATOM 967 O O . PHE A 1 118 ? 5.203 2.734 -22.644 1.00 70.31 118 PHE A O 1
ATOM 974 N N . ALA A 1 119 ? 3.205 3.684 -23.030 1.00 61.75 119 ALA A N 1
ATOM 975 C CA . ALA A 1 119 ? 3.394 3.884 -24.471 1.00 61.75 119 ALA A CA 1
ATOM 976 C C . ALA A 1 119 ? 4.698 4.613 -24.851 1.00 61.75 119 ALA A C 1
ATOM 978 O O . ALA A 1 119 ? 5.264 4.341 -25.906 1.00 61.75 119 ALA A O 1
ATOM 979 N N . GLN A 1 120 ? 5.188 5.520 -24.000 1.00 62.97 120 GLN A N 1
ATOM 980 C CA . GLN A 1 120 ? 6.453 6.240 -24.218 1.00 62.97 120 GLN A CA 1
ATOM 981 C C . GLN A 1 120 ? 7.653 5.606 -23.482 1.00 62.97 120 GLN A C 1
ATOM 983 O O . GLN A 1 120 ? 8.753 6.162 -23.480 1.00 62.97 120 GLN A O 1
ATOM 988 N N . GLY A 1 121 ? 7.451 4.464 -22.822 1.00 63.78 121 GLY A N 1
ATOM 989 C CA . GLY A 1 121 ? 8.443 3.795 -21.992 1.00 63.78 121 GLY A CA 1
ATOM 990 C C . GLY A 1 121 ? 9.292 2.814 -22.787 1.00 63.78 121 GLY A C 1
ATOM 991 O O . GLY A 1 121 ? 8.795 1.817 -23.299 1.00 63.78 121 GLY A O 1
ATOM 992 N N . GLN A 1 122 ? 10.602 3.058 -22.830 1.00 73.62 122 GLN A N 1
ATOM 993 C CA . GLN A 1 122 ? 11.568 2.100 -23.382 1.00 73.62 122 GLN A CA 1
ATOM 994 C C . GLN A 1 122 ? 11.768 0.876 -22.467 1.00 73.62 122 GLN A C 1
ATOM 996 O O . GLN A 1 122 ? 12.201 -0.182 -22.918 1.00 73.62 122 GLN A O 1
ATOM 1001 N N . TYR A 1 123 ? 11.482 1.021 -21.175 1.00 83.50 123 TYR A N 1
ATOM 1002 C CA . TYR A 1 123 ? 11.720 -0.010 -20.171 1.00 83.50 123 TYR A CA 1
ATOM 1003 C C . TYR A 1 123 ? 10.408 -0.501 -19.581 1.00 83.50 123 TYR A C 1
ATOM 1005 O O . TYR A 1 123 ? 9.424 0.238 -19.533 1.00 83.50 123 TYR A O 1
ATOM 1013 N N . ILE A 1 124 ? 10.429 -1.734 -19.084 1.00 83.44 124 ILE A N 1
ATOM 1014 C CA . ILE A 1 124 ? 9.333 -2.303 -18.306 1.00 83.44 124 ILE A CA 1
ATOM 1015 C C . ILE A 1 124 ? 9.617 -2.008 -16.842 1.00 83.44 124 ILE A C 1
ATOM 1017 O O . ILE A 1 124 ? 10.686 -2.336 -16.330 1.00 83.44 124 ILE A O 1
ATOM 1021 N N . TRP A 1 125 ? 8.678 -1.344 -16.186 1.00 86.56 125 TRP A N 1
ATOM 1022 C CA . TRP A 1 125 ? 8.790 -0.937 -14.793 1.00 86.56 125 TRP A CA 1
ATOM 1023 C C . TRP A 1 125 ? 8.170 -2.008 -13.917 1.00 86.56 125 TRP A C 1
ATOM 1025 O O . TRP A 1 125 ? 7.171 -2.618 -14.284 1.00 86.56 125 TRP A O 1
ATOM 1035 N N . ARG A 1 126 ? 8.768 -2.245 -12.759 1.00 88.69 126 ARG A N 1
ATOM 1036 C CA . ARG A 1 126 ? 8.325 -3.238 -11.792 1.00 88.69 126 ARG A CA 1
ATOM 1037 C C . ARG A 1 126 ? 8.117 -2.556 -10.454 1.00 88.69 126 ARG A C 1
ATOM 1039 O O . ARG A 1 126 ? 9.063 -1.995 -9.906 1.00 88.69 126 ARG A O 1
ATOM 1046 N N . LEU A 1 127 ? 6.901 -2.654 -9.936 1.00 89.00 127 LEU A N 1
ATOM 1047 C CA . LEU A 1 127 ? 6.579 -2.345 -8.551 1.00 89.00 127 LEU A CA 1
ATOM 1048 C C . LEU A 1 127 ? 6.505 -3.660 -7.786 1.00 89.00 127 LEU A C 1
ATOM 1050 O O . LEU A 1 127 ? 5.673 -4.503 -8.108 1.00 89.00 127 LEU A O 1
ATOM 1054 N N . GLU A 1 128 ? 7.347 -3.829 -6.778 1.00 93.12 128 GLU A N 1
ATOM 1055 C CA . GLU A 1 128 ? 7.262 -4.924 -5.810 1.00 93.12 128 GLU A CA 1
ATOM 1056 C C . GLU A 1 128 ? 6.869 -4.368 -4.439 1.00 93.12 128 GLU A C 1
ATOM 1058 O O . GLU A 1 128 ? 7.240 -3.246 -4.091 1.00 93.12 128 GLU A O 1
ATOM 1063 N N . TRP A 1 129 ? 6.108 -5.128 -3.654 1.00 94.75 129 TRP A N 1
ATOM 1064 C CA . TRP A 1 129 ? 5.771 -4.758 -2.283 1.00 94.75 129 TRP A CA 1
ATOM 1065 C C . TRP A 1 129 ? 5.716 -5.967 -1.356 1.00 94.75 129 TRP A C 1
ATOM 1067 O O . TRP A 1 129 ? 5.393 -7.085 -1.765 1.00 94.75 129 TRP A O 1
ATOM 1077 N N . CYS A 1 130 ? 6.016 -5.735 -0.081 1.00 93.44 130 CYS A N 1
ATOM 1078 C CA . CYS A 1 130 ? 5.955 -6.750 0.961 1.00 93.44 130 CYS A CA 1
ATOM 1079 C C . CYS A 1 130 ? 5.678 -6.117 2.330 1.00 93.44 130 CYS A C 1
ATOM 1081 O O . CYS A 1 130 ? 6.284 -5.112 2.702 1.00 93.44 130 CYS A O 1
ATOM 1083 N N . THR A 1 131 ? 4.788 -6.729 3.113 1.00 92.69 131 THR A N 1
ATOM 1084 C CA . THR A 1 131 ? 4.634 -6.426 4.540 1.00 92.69 131 THR A CA 1
ATOM 1085 C C . THR A 1 131 ? 5.803 -7.013 5.335 1.00 92.69 131 THR A C 1
ATOM 1087 O O . THR A 1 131 ? 5.751 -8.163 5.775 1.00 92.69 131 THR A O 1
ATOM 1090 N N . THR A 1 132 ? 6.865 -6.226 5.519 1.00 84.69 132 THR A N 1
ATOM 1091 C CA . THR A 1 132 ? 8.091 -6.643 6.228 1.00 84.69 132 THR A CA 1
ATOM 1092 C C . THR A 1 132 ? 7.956 -6.560 7.750 1.00 84.69 132 THR A C 1
ATOM 1094 O O . THR A 1 132 ? 8.612 -7.303 8.475 1.00 84.69 132 THR A O 1
ATOM 1097 N N . THR A 1 133 ? 7.072 -5.685 8.229 1.00 92.69 133 THR A N 1
ATOM 1098 C CA . THR A 1 133 ? 6.724 -5.490 9.642 1.00 92.69 133 THR A CA 1
ATOM 1099 C C . THR A 1 133 ? 5.201 -5.454 9.746 1.00 92.69 133 THR A C 1
ATOM 1101 O O . THR A 1 133 ? 4.569 -4.884 8.854 1.00 92.69 133 THR A O 1
ATOM 1104 N N . PRO A 1 134 ? 4.567 -6.037 10.784 1.00 96.88 134 PRO A N 1
ATOM 1105 C CA . PRO A 1 134 ? 3.117 -5.968 10.926 1.00 96.88 134 PRO A CA 1
ATOM 1106 C C . PRO A 1 134 ? 2.599 -4.531 10.795 1.00 96.88 134 PRO A C 1
ATOM 1108 O O . PRO A 1 134 ? 3.048 -3.637 11.507 1.00 96.88 134 PRO A O 1
ATOM 1111 N N . GLY A 1 135 ? 1.645 -4.325 9.889 1.00 96.69 135 GLY A N 1
ATOM 1112 C CA . GLY A 1 135 ? 1.039 -3.026 9.606 1.00 96.69 135 GLY A CA 1
ATOM 1113 C C . GLY A 1 135 ? 1.815 -2.144 8.630 1.00 96.69 135 GLY A C 1
ATOM 1114 O O . GLY A 1 135 ? 1.285 -1.108 8.260 1.00 96.69 135 GLY A O 1
ATOM 1115 N N . VAL A 1 136 ? 3.007 -2.539 8.166 1.00 98.12 136 VAL A N 1
ATOM 1116 C CA . VAL A 1 136 ? 3.826 -1.739 7.238 1.00 98.12 136 VAL A CA 1
ATOM 1117 C C . VAL A 1 136 ? 4.166 -2.545 5.992 1.00 98.12 136 VAL A C 1
ATOM 1119 O O . VAL A 1 136 ? 4.922 -3.515 6.043 1.00 98.12 136 VAL A O 1
ATOM 1122 N N . THR A 1 137 ? 3.615 -2.119 4.861 1.00 97.62 137 THR A N 1
ATOM 1123 C CA . THR A 1 137 ? 3.894 -2.639 3.524 1.00 97.62 137 THR A CA 1
ATOM 1124 C C . THR A 1 137 ? 4.898 -1.728 2.835 1.00 97.62 137 THR A C 1
ATOM 1126 O O . THR A 1 137 ? 4.583 -0.598 2.469 1.00 97.62 137 THR A O 1
ATOM 1129 N N . LEU A 1 138 ? 6.120 -2.223 2.655 1.00 96.69 138 LEU A N 1
ATOM 1130 C CA . LEU A 1 138 ? 7.153 -1.495 1.931 1.00 96.69 138 LEU A CA 1
ATOM 1131 C C . LEU A 1 138 ? 7.043 -1.789 0.441 1.00 96.69 138 LEU A C 1
ATOM 1133 O O . LEU A 1 138 ? 6.839 -2.943 0.064 1.00 96.69 138 LEU A O 1
ATOM 1137 N N . TYR A 1 139 ? 7.195 -0.763 -0.390 1.00 95.25 139 TYR A N 1
ATOM 1138 C CA . TYR A 1 139 ? 7.200 -0.893 -1.842 1.00 95.25 139 TYR A CA 1
ATOM 1139 C C . TYR A 1 139 ? 8.504 -0.407 -2.459 1.00 95.25 139 TYR A C 1
ATOM 1141 O O . TYR A 1 139 ? 9.175 0.485 -1.939 1.00 95.25 139 TYR A O 1
ATOM 1149 N N . HIS A 1 140 ? 8.833 -0.965 -3.614 1.00 93.75 140 HIS A N 1
ATOM 1150 C CA . HIS A 1 140 ? 10.052 -0.654 -4.328 1.00 93.75 140 HIS A CA 1
ATOM 1151 C C . HIS A 1 140 ? 9.816 -0.659 -5.837 1.00 93.75 140 HIS A C 1
ATOM 1153 O O . HIS A 1 140 ? 9.162 -1.554 -6.375 1.00 93.75 140 HIS A O 1
ATOM 1159 N N . TRP A 1 141 ? 10.329 0.369 -6.512 1.00 91.38 141 TRP A N 1
ATOM 1160 C CA . TRP A 1 141 ? 10.258 0.488 -7.961 1.00 91.38 141 TRP A CA 1
ATOM 1161 C C . TRP A 1 141 ? 11.609 0.155 -8.574 1.00 91.38 141 TRP A C 1
ATOM 1163 O O . TRP A 1 141 ? 12.627 0.737 -8.221 1.00 91.38 141 TRP A O 1
ATOM 1173 N N . THR A 1 142 ? 11.588 -0.725 -9.564 1.00 92.25 142 THR A N 1
ATOM 1174 C CA . THR A 1 142 ? 12.734 -1.040 -10.418 1.00 92.25 142 THR A CA 1
ATOM 1175 C C . THR A 1 142 ? 12.304 -0.972 -11.877 1.00 92.25 142 THR A C 1
ATOM 1177 O O . THR A 1 142 ? 11.117 -0.869 -12.192 1.00 92.25 142 THR A O 1
ATOM 1180 N N . ARG A 1 143 ? 13.258 -1.039 -12.799 1.00 90.94 143 ARG A N 1
ATOM 1181 C CA . ARG A 1 143 ? 12.964 -1.207 -14.225 1.00 90.94 143 ARG A CA 1
ATOM 1182 C C . ARG A 1 143 ? 13.821 -2.294 -14.844 1.00 90.94 143 ARG A C 1
ATOM 1184 O O . ARG A 1 143 ? 14.849 -2.677 -14.289 1.00 90.94 143 ARG A O 1
ATOM 1191 N N . SER A 1 144 ? 13.419 -2.772 -16.011 1.00 87.56 144 SER A N 1
ATOM 1192 C CA . SER A 1 144 ? 14.231 -3.675 -16.808 1.00 87.56 144 SER A CA 1
ATOM 1193 C C . SER A 1 144 ? 15.557 -3.005 -17.191 1.00 87.56 144 SER A C 1
ATOM 1195 O O . SER A 1 144 ? 15.614 -1.804 -17.483 1.00 87.56 144 SER A O 1
ATOM 1197 N N . ARG A 1 145 ? 16.648 -3.778 -17.164 1.00 90.06 145 ARG A N 1
ATOM 1198 C CA . ARG A 1 145 ? 17.990 -3.320 -17.555 1.00 90.06 145 ARG A CA 1
ATOM 1199 C C . ARG A 1 145 ? 18.021 -2.880 -19.015 1.00 90.06 145 ARG A C 1
ATOM 1201 O O . ARG A 1 145 ? 18.605 -1.848 -19.332 1.00 90.06 145 ARG A O 1
ATOM 1208 N N . GLU A 1 146 ? 17.375 -3.665 -19.865 1.00 88.75 146 GLU A N 1
ATOM 1209 C CA . GLU A 1 146 ? 17.253 -3.454 -21.301 1.00 88.75 146 GLU A CA 1
ATOM 1210 C C . GLU A 1 146 ? 15.782 -3.382 -21.728 1.00 88.75 146 GLU A C 1
ATOM 1212 O O . GLU A 1 146 ? 14.865 -3.548 -20.917 1.00 88.75 146 GLU A O 1
ATOM 1217 N N . HIS A 1 147 ? 15.556 -3.077 -23.002 1.00 87.00 147 HIS A N 1
ATOM 1218 C CA . HIS A 1 147 ? 14.222 -3.086 -23.590 1.00 87.00 147 HIS A CA 1
ATOM 1219 C C . HIS A 1 147 ? 13.765 -4.529 -23.843 1.00 87.00 147 HIS A C 1
ATOM 1221 O O . HIS A 1 147 ? 14.512 -5.327 -24.407 1.00 87.00 147 HIS A O 1
ATOM 1227 N N . PHE A 1 148 ? 12.504 -4.828 -23.532 1.00 78.50 148 PHE A N 1
ATOM 1228 C CA . PHE A 1 148 ? 11.880 -6.123 -23.802 1.00 78.50 148 PHE A CA 1
ATOM 1229 C C . PHE A 1 148 ? 10.603 -5.959 -24.623 1.00 78.50 148 PHE A C 1
ATOM 1231 O O . PHE A 1 148 ? 9.874 -4.983 -24.477 1.00 78.50 148 PHE A O 1
ATOM 1238 N N . ALA A 1 149 ? 10.306 -6.955 -25.461 1.00 78.50 149 ALA A N 1
ATOM 1239 C CA . ALA A 1 149 ? 9.096 -6.967 -26.284 1.00 78.50 149 ALA A CA 1
ATOM 1240 C C . ALA A 1 149 ? 7.805 -7.230 -25.481 1.00 78.50 149 ALA A C 1
ATOM 1242 O O . ALA A 1 149 ? 6.714 -7.008 -25.998 1.00 78.50 149 ALA A O 1
ATOM 1243 N N . SER A 1 150 ? 7.907 -7.739 -24.247 1.00 77.12 150 SER A N 1
ATOM 1244 C CA . SER A 1 150 ? 6.755 -8.009 -23.380 1.00 77.12 150 SER A CA 1
ATOM 1245 C C . SER A 1 150 ? 7.134 -8.068 -21.898 1.00 77.12 150 SER A C 1
ATOM 1247 O O . SER A 1 150 ? 8.287 -8.345 -21.553 1.00 77.12 150 SER A O 1
ATOM 1249 N N . ASN A 1 151 ? 6.135 -7.893 -21.024 1.00 76.50 151 ASN A N 1
ATOM 1250 C CA . ASN A 1 151 ? 6.268 -8.080 -19.574 1.00 76.50 151 ASN A CA 1
ATOM 1251 C C . ASN A 1 151 ? 6.785 -9.480 -19.212 1.00 76.50 151 ASN A C 1
ATOM 1253 O O . ASN A 1 151 ? 7.640 -9.600 -18.341 1.00 76.50 151 ASN A O 1
ATOM 1257 N N . ALA A 1 152 ? 6.305 -10.525 -19.895 1.00 77.69 152 ALA A N 1
ATOM 1258 C CA . ALA A 1 152 ? 6.733 -11.902 -19.646 1.00 77.69 152 ALA A CA 1
ATOM 1259 C C . ALA A 1 152 ? 8.235 -12.083 -19.915 1.00 77.69 152 ALA A C 1
ATOM 1261 O O . ALA A 1 152 ? 8.951 -12.598 -19.062 1.00 77.69 152 ALA A O 1
ATOM 1262 N N . ALA A 1 153 ? 8.728 -11.561 -21.043 1.00 78.44 153 ALA A N 1
ATOM 1263 C CA . ALA A 1 153 ? 10.146 -11.639 -21.390 1.00 78.44 153 ALA A CA 1
ATOM 1264 C C . ALA A 1 153 ? 11.039 -10.897 -20.378 1.00 78.44 153 ALA A C 1
ATOM 1266 O O . ALA A 1 153 ? 12.077 -11.418 -19.977 1.00 78.44 153 ALA A O 1
ATOM 1267 N N . ALA A 1 154 ? 10.627 -9.707 -19.923 1.00 81.06 154 ALA A N 1
ATOM 1268 C CA . ALA A 1 154 ? 11.364 -8.988 -18.881 1.00 81.06 154 ALA A CA 1
ATOM 1269 C C . ALA A 1 154 ? 11.355 -9.734 -17.540 1.00 81.06 154 ALA A C 1
ATOM 1271 O O . ALA A 1 154 ? 12.367 -9.750 -16.838 1.00 81.06 154 ALA A O 1
ATOM 1272 N N . TYR A 1 155 ? 10.229 -10.361 -17.193 1.00 80.19 155 TYR A N 1
ATOM 1273 C CA . TYR A 1 155 ? 10.104 -11.136 -15.965 1.00 80.19 155 TYR A CA 1
ATOM 1274 C C . TYR A 1 155 ? 11.024 -12.350 -15.942 1.00 80.19 155 TYR A C 1
ATOM 1276 O O . TYR A 1 155 ? 11.766 -12.536 -14.980 1.00 80.19 155 TYR A O 1
ATOM 1284 N N . GLU A 1 156 ? 11.017 -13.130 -17.021 1.00 82.88 156 GLU A N 1
ATOM 1285 C CA . GLU A 1 156 ? 11.878 -14.303 -17.182 1.00 82.88 156 GLU A CA 1
ATOM 1286 C C . GLU A 1 156 ? 13.362 -13.930 -17.181 1.00 82.88 156 GLU A C 1
ATOM 1288 O O . GLU A 1 156 ? 14.175 -14.642 -16.594 1.00 82.88 156 GLU A O 1
ATOM 1293 N N . ALA A 1 157 ? 13.721 -12.795 -17.790 1.00 86.75 157 ALA A N 1
ATOM 1294 C CA . ALA A 1 157 ? 15.096 -12.311 -17.791 1.00 86.75 157 ALA A CA 1
ATOM 1295 C C . ALA A 1 157 ? 15.586 -11.921 -16.385 1.00 86.75 157 ALA A C 1
ATOM 1297 O O . ALA A 1 157 ? 16.785 -12.007 -16.117 1.00 86.75 157 ALA A O 1
ATOM 1298 N N . ALA A 1 158 ? 14.685 -11.489 -15.493 1.00 87.94 158 ALA A N 1
ATOM 1299 C CA . ALA A 1 158 ? 14.980 -11.120 -14.106 1.00 87.94 158 ALA A CA 1
ATOM 1300 C C . ALA A 1 158 ? 16.096 -10.062 -13.942 1.00 87.94 158 ALA A C 1
ATOM 1302 O O . ALA A 1 158 ? 16.773 -9.997 -12.913 1.00 87.94 158 ALA A O 1
ATOM 1303 N N . GLN A 1 159 ? 16.288 -9.206 -14.950 1.00 90.56 159 GLN A N 1
ATOM 1304 C CA . GLN A 1 159 ? 17.323 -8.171 -14.963 1.00 90.56 159 GLN A CA 1
ATOM 1305 C C . GLN A 1 159 ? 16.749 -6.819 -14.539 1.00 90.56 159 GLN A C 1
ATOM 1307 O O . GLN A 1 159 ? 16.517 -5.938 -15.368 1.00 90.56 159 GLN A O 1
ATOM 1312 N N . TRP A 1 160 ? 16.523 -6.657 -13.239 1.00 91.38 160 TRP A N 1
ATOM 1313 C CA . TRP A 1 160 ? 15.970 -5.433 -12.661 1.00 91.38 160 TRP A CA 1
ATOM 1314 C C . TRP A 1 160 ? 17.076 -4.502 -12.171 1.00 91.38 160 TRP A C 1
ATOM 1316 O O . TRP A 1 160 ? 18.068 -4.953 -11.597 1.00 91.38 160 TRP A O 1
ATOM 1326 N N . VAL A 1 161 ? 16.920 -3.204 -12.416 1.00 94.19 161 VAL A N 1
ATOM 1327 C CA . VAL A 1 161 ? 17.848 -2.165 -11.961 1.00 94.19 161 VAL A CA 1
ATOM 1328 C C . VAL A 1 161 ? 17.102 -1.040 -11.255 1.00 94.19 161 VAL A C 1
ATOM 1330 O O . VAL A 1 161 ? 15.941 -0.759 -11.571 1.00 94.19 161 VAL A O 1
ATOM 1333 N N . GLU A 1 162 ? 17.802 -0.403 -10.318 1.00 93.19 162 GLU A N 1
ATOM 1334 C CA . GLU A 1 162 ? 17.357 0.814 -9.642 1.00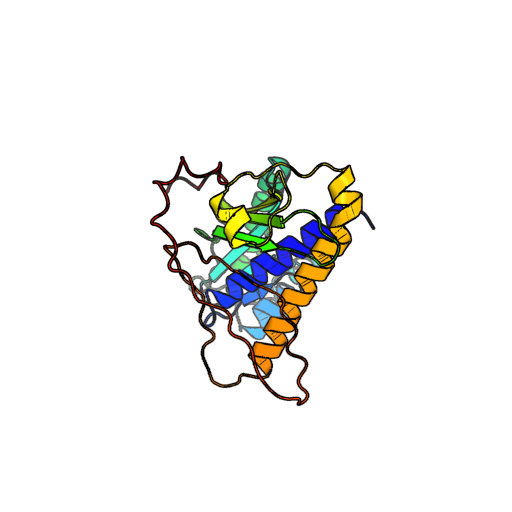 93.19 162 GLU A CA 1
ATOM 1335 C C . GLU A 1 162 ? 17.061 1.923 -10.645 1.00 93.19 162 GLU A C 1
ATOM 1337 O O . GLU A 1 162 ? 17.764 2.084 -11.649 1.00 93.19 162 GLU A O 1
ATOM 1342 N N . ILE A 1 163 ? 16.023 2.703 -10.360 1.00 89.00 163 ILE A N 1
ATOM 1343 C CA . ILE A 1 163 ? 15.641 3.826 -11.208 1.00 89.00 163 ILE A CA 1
ATOM 1344 C C . ILE A 1 163 ? 16.346 5.073 -10.689 1.00 89.00 163 ILE A C 1
ATOM 1346 O O . ILE A 1 163 ? 16.182 5.470 -9.536 1.00 89.00 163 ILE A O 1
ATOM 1350 N N . SER A 1 164 ? 17.126 5.716 -11.552 1.00 86.19 164 SER A N 1
ATOM 1351 C CA . SER A 1 164 ? 17.806 6.954 -11.181 1.00 86.19 164 SER A CA 1
ATOM 1352 C C . SER A 1 164 ? 16.820 8.109 -10.991 1.00 86.19 164 SER A C 1
ATOM 1354 O O . SER A 1 164 ? 15.780 8.179 -11.645 1.00 86.19 164 SER A O 1
ATOM 1356 N N . GLU A 1 165 ? 17.183 9.097 -10.172 1.00 82.94 165 GLU A N 1
ATOM 1357 C CA . GLU A 1 165 ? 16.372 10.307 -9.968 1.00 82.94 165 GLU A CA 1
ATOM 1358 C C . GLU A 1 165 ? 16.028 11.025 -11.289 1.00 82.94 165 GLU A C 1
ATOM 1360 O O . GLU A 1 165 ? 14.941 11.575 -11.460 1.00 82.94 165 GLU A O 1
ATOM 1365 N N . GLN A 1 166 ? 16.948 11.000 -12.258 1.00 83.69 166 GLN A N 1
ATOM 1366 C CA . GLN A 1 166 ? 16.733 11.581 -13.585 1.00 83.69 166 GLN A CA 1
ATOM 1367 C C . GLN A 1 166 ? 15.653 10.828 -14.368 1.00 83.69 166 GLN A C 1
ATOM 1369 O O . GLN A 1 166 ? 14.809 11.448 -15.015 1.00 83.69 166 GLN A O 1
ATOM 1374 N N . GLU A 1 167 ? 15.652 9.499 -14.294 1.00 83.56 167 GLU A N 1
ATOM 1375 C CA . GLU A 1 167 ? 14.615 8.669 -14.905 1.00 83.56 167 GLU A CA 1
ATOM 1376 C C . GLU A 1 167 ? 13.274 8.848 -14.200 1.00 83.56 167 GLU A C 1
ATOM 1378 O O . GLU A 1 167 ? 12.251 8.945 -14.872 1.00 83.56 167 GLU A O 1
ATOM 1383 N N . LEU A 1 168 ? 13.269 8.990 -12.875 1.00 81.25 168 LEU A N 1
ATOM 1384 C CA . LEU A 1 168 ? 12.064 9.299 -12.107 1.00 81.25 168 LEU A CA 1
ATOM 1385 C C . LEU A 1 168 ? 11.463 10.647 -12.509 1.00 81.25 168 LEU A C 1
ATOM 1387 O O . LEU A 1 168 ? 10.265 10.739 -12.772 1.00 81.25 168 LEU A O 1
ATOM 1391 N N . LYS A 1 169 ? 12.297 11.680 -12.652 1.00 80.44 169 LYS A N 1
ATOM 1392 C CA . LYS A 1 169 ? 11.883 12.999 -13.151 1.00 80.44 169 LYS A CA 1
ATOM 1393 C C . LYS A 1 169 ? 11.319 12.938 -14.566 1.00 80.44 169 LYS A C 1
ATOM 1395 O O . LYS A 1 169 ? 10.363 13.647 -14.866 1.00 80.44 169 LYS A O 1
ATOM 1400 N N . LYS A 1 170 ? 11.917 12.118 -15.432 1.00 81.56 170 LYS A N 1
ATOM 1401 C CA . LYS A 1 170 ? 11.529 12.016 -16.841 1.00 81.56 170 LYS A CA 1
ATOM 1402 C C . LYS A 1 170 ? 10.265 11.184 -17.049 1.00 81.56 170 LYS A C 1
ATOM 1404 O O . LYS A 1 170 ? 9.423 11.576 -17.845 1.00 81.56 170 LYS A O 1
ATOM 1409 N N . TYR A 1 171 ? 10.153 10.044 -16.371 1.00 78.38 171 TYR A N 1
ATOM 1410 C CA . TYR A 1 171 ? 9.145 9.023 -16.658 1.00 78.38 171 TYR A CA 1
ATOM 1411 C C . TYR A 1 171 ? 8.092 8.855 -15.553 1.00 78.38 171 TYR A C 1
ATOM 1413 O O . TYR A 1 171 ? 7.048 8.263 -15.810 1.00 78.38 171 TYR A O 1
ATOM 1421 N N . GLY A 1 172 ? 8.318 9.377 -14.342 1.00 73.50 172 GLY A N 1
ATOM 1422 C CA . GLY A 1 172 ? 7.446 9.135 -13.185 1.00 73.50 172 GLY A CA 1
ATOM 1423 C C . GLY A 1 172 ? 5.998 9.592 -13.385 1.00 73.50 172 GLY A C 1
ATOM 1424 O O . GLY A 1 172 ? 5.081 8.914 -12.931 1.00 73.50 172 GLY A O 1
ATOM 1425 N N . GLY A 1 173 ? 5.782 10.687 -14.122 1.00 73.75 173 GLY A N 1
ATOM 1426 C CA . GLY A 1 173 ? 4.435 11.139 -14.491 1.00 73.75 173 GLY A CA 1
ATOM 1427 C C . GLY A 1 173 ? 3.696 10.137 -15.384 1.00 73.75 173 GLY A C 1
ATOM 1428 O O . GLY A 1 173 ? 2.542 9.823 -15.115 1.00 73.75 173 GLY A O 1
ATOM 1429 N N . TRP A 1 174 ? 4.375 9.566 -16.384 1.00 75.94 174 TRP A N 1
ATOM 1430 C CA . TRP A 1 174 ? 3.782 8.567 -17.281 1.00 75.94 174 TRP A CA 1
ATOM 1431 C C . TRP A 1 174 ? 3.527 7.228 -16.593 1.00 75.94 174 TRP A C 1
ATOM 1433 O O . TRP A 1 174 ? 2.549 6.556 -16.902 1.00 75.94 174 TRP A O 1
ATOM 1443 N N . VAL A 1 175 ? 4.377 6.839 -15.639 1.00 74.75 175 VAL A N 1
ATOM 1444 C CA . VAL A 1 175 ? 4.135 5.646 -14.814 1.00 74.75 175 VAL A CA 1
ATOM 1445 C C . VAL A 1 175 ? 2.887 5.837 -13.959 1.00 74.75 175 VAL A C 1
ATOM 1447 O O . VAL A 1 175 ? 2.068 4.923 -13.878 1.00 74.75 175 VAL A O 1
ATOM 1450 N N . ALA A 1 176 ? 2.717 7.013 -13.348 1.00 74.06 176 ALA A N 1
ATOM 1451 C CA . ALA A 1 176 ? 1.524 7.319 -12.567 1.00 74.06 176 ALA A CA 1
ATOM 1452 C C . ALA A 1 176 ? 0.259 7.328 -13.434 1.00 74.06 176 ALA A C 1
ATOM 1454 O O . ALA A 1 176 ? -0.706 6.655 -13.089 1.00 74.06 176 ALA A O 1
ATOM 1455 N N . GLU A 1 177 ? 0.298 7.977 -14.599 1.00 74.81 177 GLU A N 1
ATOM 1456 C CA . GLU A 1 177 ? -0.815 7.987 -15.555 1.00 74.81 177 GLU A CA 1
ATOM 1457 C C . GLU A 1 177 ? -1.183 6.570 -16.023 1.00 74.81 177 GLU A C 1
ATOM 1459 O O . GLU A 1 177 ? -2.342 6.174 -15.946 1.00 74.81 177 GLU A O 1
ATOM 1464 N N . ALA A 1 178 ? -0.199 5.751 -16.404 1.00 74.56 178 ALA A N 1
ATOM 1465 C CA . ALA A 1 178 ? -0.444 4.364 -16.800 1.00 74.56 178 ALA A CA 1
ATOM 1466 C C . ALA A 1 178 ? -1.003 3.506 -15.650 1.00 74.56 178 ALA A C 1
ATOM 1468 O O . ALA A 1 178 ? -1.823 2.611 -15.873 1.00 74.56 178 ALA A O 1
ATOM 1469 N N . SER A 1 179 ? -0.572 3.777 -14.415 1.00 73.81 179 SER A N 1
ATOM 1470 C CA . SER A 1 179 ? -1.099 3.120 -13.215 1.00 73.81 179 SER A CA 1
ATOM 1471 C C . SER A 1 179 ? -2.563 3.492 -12.983 1.00 73.81 179 SER A C 1
ATOM 1473 O O . SER A 1 179 ? -3.388 2.612 -12.727 1.00 73.81 179 SER A O 1
ATOM 1475 N N . ASP A 1 180 ? -2.894 4.774 -13.129 1.00 74.75 180 ASP A N 1
ATOM 1476 C CA . ASP A 1 180 ? -4.251 5.295 -13.001 1.00 74.75 180 ASP A CA 1
ATOM 1477 C C . ASP A 1 180 ? -5.174 4.719 -14.081 1.00 74.75 180 ASP A C 1
ATOM 1479 O O . ASP A 1 180 ? -6.220 4.158 -13.752 1.00 74.75 180 ASP A O 1
ATOM 1483 N N . GLU A 1 181 ? -4.762 4.749 -15.352 1.00 71.25 181 GLU A N 1
ATOM 1484 C CA . GLU A 1 181 ? -5.519 4.163 -16.464 1.00 71.25 181 GLU A CA 1
ATOM 1485 C C . GLU A 1 181 ? -5.793 2.669 -16.258 1.00 71.25 181 GLU A C 1
ATOM 1487 O O . GLU A 1 181 ? -6.888 2.179 -16.556 1.00 71.25 181 GLU A O 1
ATOM 1492 N N . MET A 1 182 ? -4.810 1.925 -15.741 1.00 71.12 182 MET A N 1
ATOM 1493 C CA . MET A 1 182 ? -4.958 0.497 -15.475 1.00 71.12 182 MET A CA 1
ATOM 1494 C C . MET A 1 182 ? -5.993 0.227 -14.378 1.00 71.12 182 MET A C 1
ATOM 1496 O O . MET A 1 182 ? -6.809 -0.689 -14.530 1.00 71.12 182 MET A O 1
ATOM 1500 N N . VAL A 1 183 ? -5.977 1.010 -13.296 1.00 73.69 183 VAL A N 1
ATOM 1501 C CA . VAL A 1 183 ? -6.962 0.899 -12.211 1.00 73.69 183 VAL A CA 1
ATOM 1502 C C . VAL A 1 183 ? -8.348 1.298 -12.717 1.00 73.69 183 VAL A C 1
ATOM 1504 O O . VAL A 1 183 ? -9.284 0.508 -12.601 1.00 73.69 183 VAL A O 1
ATOM 1507 N N . GLU A 1 184 ? -8.481 2.451 -13.378 1.00 72.50 184 GLU A N 1
ATOM 1508 C CA . GLU A 1 184 ? -9.767 2.950 -13.882 1.00 72.50 184 GLU A CA 1
ATOM 1509 C C . GLU A 1 184 ? -10.406 2.022 -14.911 1.00 72.50 184 GLU A C 1
ATOM 1511 O O . GLU A 1 184 ? -11.606 1.743 -14.849 1.00 72.50 184 GLU A O 1
ATOM 1516 N N . ARG A 1 185 ? -9.625 1.517 -15.875 1.00 65.69 185 ARG A N 1
ATOM 1517 C CA . ARG A 1 185 ? -10.138 0.575 -16.876 1.00 65.69 185 ARG A CA 1
ATOM 1518 C C . ARG A 1 185 ? -10.714 -0.658 -16.192 1.00 65.69 185 ARG A C 1
ATOM 1520 O O . ARG A 1 185 ? -11.764 -1.141 -16.610 1.00 65.69 185 ARG A O 1
ATOM 1527 N N . ARG A 1 186 ? -10.054 -1.166 -15.151 1.00 65.00 186 ARG A N 1
ATOM 1528 C CA . ARG A 1 186 ? -10.529 -2.348 -14.434 1.00 65.00 186 ARG A CA 1
ATOM 1529 C C . ARG A 1 186 ? -11.736 -2.051 -13.557 1.00 65.00 186 ARG A C 1
ATOM 1531 O O . ARG A 1 186 ? -12.668 -2.841 -13.581 1.00 65.00 186 ARG A O 1
ATOM 1538 N N . GLU A 1 187 ? -11.779 -0.920 -12.861 1.00 66.62 187 GLU A N 1
ATOM 1539 C CA . GLU A 1 187 ? -12.974 -0.487 -12.123 1.00 66.62 187 GLU A CA 1
ATOM 1540 C C . GLU A 1 187 ? -14.190 -0.360 -13.053 1.00 66.62 187 GLU A C 1
ATOM 1542 O O . GLU A 1 187 ? -15.274 -0.855 -12.732 1.00 66.62 187 GLU A O 1
ATOM 1547 N N . ARG A 1 188 ? -14.008 0.205 -14.256 1.00 55.69 188 ARG A N 1
ATOM 1548 C CA . ARG A 1 188 ? -15.060 0.269 -15.285 1.00 55.69 188 ARG A CA 1
ATOM 1549 C C . ARG A 1 188 ? -15.472 -1.115 -15.780 1.00 55.69 188 ARG A C 1
ATOM 1551 O O . ARG A 1 188 ? -16.666 -1.365 -15.913 1.00 55.69 188 ARG A O 1
ATOM 1558 N N . LEU A 1 189 ? -14.525 -2.023 -16.025 1.00 53.88 189 LEU A N 1
ATOM 1559 C CA . LEU A 1 189 ? -14.838 -3.398 -16.433 1.00 53.88 189 LEU A CA 1
ATOM 1560 C C . LEU A 1 189 ? -15.583 -4.167 -15.335 1.00 53.88 189 LEU A C 1
ATOM 1562 O O . LEU A 1 189 ? -16.543 -4.861 -15.653 1.00 53.88 189 LEU A O 1
ATOM 1566 N N . THR A 1 190 ? -15.219 -4.001 -14.062 1.00 51.44 190 THR A N 1
ATOM 1567 C CA . THR A 1 190 ? -15.948 -4.586 -12.923 1.00 51.44 190 THR A CA 1
ATOM 1568 C C . THR A 1 190 ? -17.358 -4.003 -12.804 1.00 51.44 190 THR A C 1
ATOM 1570 O O . THR A 1 190 ? -18.308 -4.744 -12.579 1.00 51.44 190 THR A O 1
ATOM 1573 N N . THR A 1 191 ? -17.516 -2.693 -13.025 1.00 45.41 191 THR A N 1
ATOM 1574 C CA . THR A 1 191 ? -18.821 -2.006 -12.981 1.00 45.41 191 THR A CA 1
ATOM 1575 C C . THR A 1 191 ? -19.737 -2.423 -14.139 1.00 45.41 191 THR A C 1
ATOM 1577 O O . THR A 1 191 ? -20.950 -2.505 -13.971 1.00 45.41 191 THR A O 1
ATOM 1580 N N . LEU A 1 192 ? -19.171 -2.721 -15.314 1.00 37.69 192 LEU A N 1
ATOM 1581 C CA . LEU A 1 192 ? -19.913 -3.190 -16.490 1.00 37.69 192 LEU A CA 1
ATOM 1582 C C . LEU A 1 192 ? -20.192 -4.706 -16.467 1.00 37.69 192 LEU A C 1
ATOM 1584 O O . LEU A 1 192 ? -21.152 -5.154 -17.089 1.00 37.69 192 LEU A O 1
ATOM 1588 N N . SER A 1 193 ? -19.396 -5.497 -15.740 1.00 31.72 193 SER A N 1
ATOM 1589 C CA . SER A 1 193 ? -19.462 -6.969 -15.722 1.00 31.72 193 SER A CA 1
ATOM 1590 C C . SER A 1 193 ? -20.183 -7.516 -14.487 1.00 31.72 193 SER A C 1
ATOM 1592 O O . SER A 1 193 ? -19.656 -8.384 -13.797 1.00 31.72 193 SER A O 1
ATOM 1594 N N . GLY A 1 194 ? -21.413 -7.055 -14.221 1.00 33.72 194 GLY A N 1
ATOM 1595 C CA . GLY A 1 194 ? -22.256 -7.494 -13.090 1.00 33.72 194 GLY A CA 1
ATOM 1596 C C . GLY A 1 194 ? -22.498 -9.012 -12.944 1.00 33.72 194 GLY A C 1
ATOM 1597 O O . GLY A 1 194 ? -23.137 -9.442 -11.991 1.00 33.72 194 GLY A O 1
ATOM 1598 N N . ALA A 1 195 ? -21.979 -9.845 -13.841 1.00 30.66 195 ALA A N 1
ATOM 1599 C CA . ALA A 1 195 ? -21.764 -11.268 -13.647 1.00 30.66 195 ALA A CA 1
ATOM 1600 C C . ALA A 1 195 ? -20.658 -11.704 -14.618 1.00 30.66 195 ALA A C 1
ATOM 1602 O O . ALA A 1 195 ? -20.813 -11.486 -15.814 1.00 30.66 195 ALA A O 1
ATOM 1603 N N . ILE A 1 196 ? -19.565 -12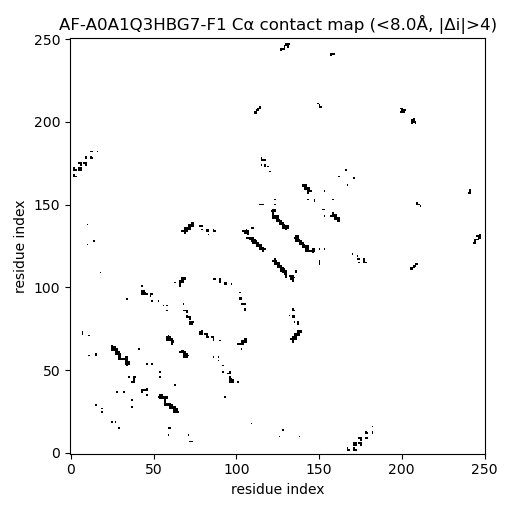.275 -14.097 1.00 26.20 196 ILE A N 1
ATOM 1604 C CA . ILE A 1 196 ? -18.559 -13.177 -14.707 1.00 26.20 196 ILE A CA 1
ATOM 1605 C C . ILE A 1 196 ? -17.217 -12.893 -14.012 1.00 26.20 196 ILE A C 1
ATOM 1607 O O . ILE A 1 196 ? -16.645 -11.811 -14.128 1.00 26.20 196 ILE A O 1
ATOM 1611 N N . GLY A 1 197 ? -16.733 -13.877 -13.249 1.00 30.20 197 GLY A N 1
ATOM 1612 C CA . GLY A 1 197 ? -15.436 -13.820 -12.581 1.00 30.20 197 GLY A CA 1
ATOM 1613 C C . GLY A 1 197 ? -14.311 -13.663 -13.599 1.00 30.20 197 GLY A C 1
ATOM 1614 O O . GLY A 1 197 ? -14.168 -14.478 -14.509 1.00 30.20 197 GLY A O 1
ATOM 1615 N N . VAL A 1 198 ? -13.521 -12.604 -13.452 1.00 28.59 198 VAL A N 1
ATOM 1616 C CA . VAL A 1 198 ? -12.371 -12.349 -14.319 1.00 28.59 198 VAL A CA 1
ATOM 1617 C C . VAL A 1 198 ? -11.179 -13.136 -13.781 1.00 28.59 198 VAL A C 1
ATOM 1619 O O . VAL A 1 198 ? -10.756 -12.943 -12.641 1.00 28.59 198 VAL A O 1
ATOM 1622 N N . ALA A 1 199 ? -10.675 -14.052 -14.608 1.00 27.89 199 ALA A N 1
ATOM 1623 C CA . ALA A 1 199 ? -9.555 -14.927 -14.302 1.00 27.89 199 ALA A CA 1
ATOM 1624 C C . ALA A 1 199 ? -8.272 -14.119 -14.042 1.00 27.89 199 ALA A C 1
ATOM 1626 O O . ALA A 1 199 ? -7.831 -13.319 -14.866 1.00 27.89 199 ALA A O 1
ATOM 1627 N N . ILE A 1 200 ? -7.686 -14.351 -12.870 1.00 34.59 200 ILE A N 1
ATOM 1628 C CA . ILE A 1 200 ? -6.304 -14.011 -12.544 1.00 34.59 200 ILE A CA 1
ATOM 1629 C C . ILE A 1 200 ? -5.478 -15.200 -13.033 1.00 34.59 200 ILE A C 1
ATOM 1631 O O . ILE A 1 200 ? -5.721 -16.318 -12.576 1.00 34.59 200 ILE A O 1
ATOM 1635 N N . ASP A 1 201 ? -4.518 -14.988 -13.933 1.00 30.02 201 ASP A N 1
ATOM 1636 C CA . ASP A 1 201 ? -3.525 -16.024 -14.227 1.00 30.02 201 ASP A CA 1
ATOM 1637 C C . ASP A 1 201 ? -2.625 -16.191 -12.993 1.00 30.02 201 ASP A C 1
ATOM 1639 O O . ASP A 1 201 ? -1.736 -15.391 -12.691 1.00 30.02 201 ASP A O 1
ATOM 1643 N N . VAL A 1 202 ? -2.944 -17.223 -12.210 1.00 32.16 202 VAL A N 1
ATOM 1644 C CA . VAL A 1 202 ? -2.199 -17.654 -11.030 1.00 32.16 202 VAL A CA 1
ATOM 1645 C C . VAL A 1 202 ? -1.153 -18.662 -11.486 1.00 32.16 202 VAL A C 1
ATOM 1647 O O . VAL A 1 202 ? -1.468 -19.827 -11.720 1.00 32.16 202 VAL A O 1
ATOM 1650 N N . VAL A 1 203 ? 0.110 -18.242 -11.545 1.00 30.89 203 VAL A N 1
ATOM 1651 C CA . VAL A 1 203 ? 1.245 -19.164 -11.656 1.00 30.89 203 VAL A CA 1
ATOM 1652 C C . VAL A 1 203 ? 2.015 -19.124 -10.336 1.00 30.89 203 VAL A C 1
ATOM 1654 O O . VAL A 1 203 ? 2.917 -18.323 -10.138 1.00 30.89 203 VAL A O 1
ATOM 1657 N N . GLY A 1 204 ? 1.601 -19.997 -9.408 1.00 26.80 204 GLY A N 1
ATOM 1658 C CA . GLY A 1 204 ? 2.318 -20.354 -8.174 1.00 26.80 204 GLY A CA 1
ATOM 1659 C C . GLY A 1 204 ? 2.515 -19.227 -7.155 1.00 26.80 204 GLY A C 1
ATOM 1660 O O . GLY A 1 204 ? 3.546 -18.579 -7.170 1.00 26.80 204 GLY A O 1
ATOM 1661 N N . GLN A 1 205 ? 1.567 -19.013 -6.231 1.00 31.41 205 GLN A N 1
ATOM 1662 C CA . GLN A 1 205 ? 1.585 -17.976 -5.164 1.00 31.41 205 GLN A CA 1
ATOM 1663 C C . GLN A 1 205 ? 1.953 -16.526 -5.574 1.00 31.41 205 GLN A C 1
ATOM 1665 O O . GLN A 1 205 ? 1.886 -15.626 -4.739 1.00 31.41 205 GLN A O 1
ATOM 1670 N N . VAL A 1 206 ? 2.248 -16.269 -6.845 1.00 33.66 206 VAL A N 1
ATOM 1671 C CA . VAL A 1 206 ? 2.611 -14.984 -7.429 1.00 33.66 206 VAL A CA 1
ATOM 1672 C C . VAL A 1 206 ? 1.653 -14.770 -8.598 1.00 33.66 206 VAL A C 1
ATOM 1674 O O . VAL A 1 206 ? 1.619 -15.549 -9.548 1.00 33.66 206 VAL A O 1
ATOM 1677 N N . ALA A 1 207 ? 0.793 -13.761 -8.490 1.00 32.47 207 ALA A N 1
ATOM 1678 C CA . ALA A 1 207 ? -0.055 -13.352 -9.599 1.00 32.47 207 ALA A CA 1
ATOM 1679 C C . ALA A 1 207 ? 0.825 -12.589 -10.595 1.00 32.47 207 ALA A C 1
ATOM 1681 O O . ALA A 1 207 ? 1.260 -11.477 -10.308 1.00 32.47 207 ALA A O 1
ATOM 1682 N N . MET A 1 208 ? 1.112 -13.196 -11.745 1.00 31.05 208 MET A N 1
ATOM 1683 C CA . MET A 1 208 ? 1.803 -12.525 -12.841 1.00 31.05 208 MET A CA 1
ATOM 1684 C C . MET A 1 208 ? 0.763 -11.832 -13.716 1.00 31.05 208 MET A C 1
ATOM 1686 O O . MET A 1 208 ? -0.010 -12.480 -14.416 1.00 31.05 208 MET A O 1
ATOM 1690 N N . LEU A 1 209 ? 0.730 -10.499 -13.671 1.00 35.69 209 LEU A N 1
ATOM 1691 C CA . LEU A 1 209 ? -0.129 -9.704 -14.539 1.00 35.69 209 LEU A CA 1
ATOM 1692 C C . LEU A 1 209 ? 0.593 -9.402 -15.861 1.00 35.69 209 LEU A C 1
ATOM 1694 O O . LEU A 1 209 ? 1.452 -8.522 -15.931 1.00 35.69 209 LEU A O 1
ATOM 1698 N N . VAL A 1 210 ? 0.229 -10.118 -16.925 1.00 35.34 210 VAL A N 1
ATOM 1699 C CA . VAL A 1 210 ? 0.669 -9.817 -18.296 1.00 35.34 210 VAL A CA 1
ATOM 1700 C C . VAL A 1 210 ? -0.452 -9.057 -19.005 1.00 35.34 210 VAL A C 1
ATOM 1702 O O . VAL A 1 210 ? -1.523 -9.608 -19.243 1.00 35.34 210 VAL A O 1
ATOM 1705 N N . ILE A 1 211 ? -0.231 -7.780 -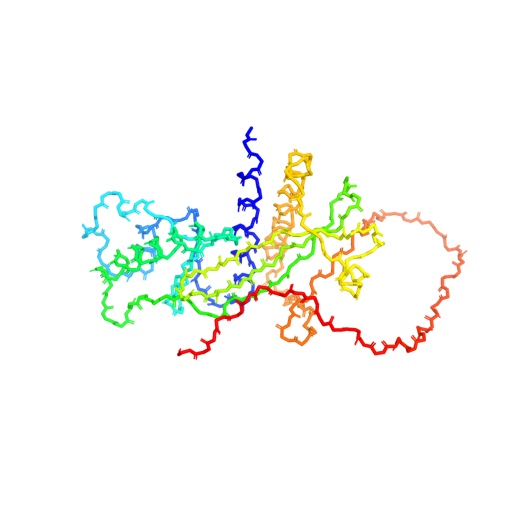19.336 1.00 35.69 211 ILE A N 1
ATOM 1706 C CA . ILE A 1 211 ? -1.145 -6.996 -20.179 1.00 35.69 211 ILE A CA 1
ATOM 1707 C C . ILE A 1 211 ? -0.412 -6.652 -21.472 1.00 35.69 211 ILE A C 1
ATOM 1709 O O . ILE A 1 211 ? 0.569 -5.916 -21.460 1.00 35.69 211 ILE A O 1
ATOM 1713 N N . SER A 1 212 ? -0.909 -7.177 -22.589 1.00 30.38 212 SER A N 1
ATOM 1714 C CA . SER A 1 212 ? -0.503 -6.783 -23.938 1.00 30.38 212 SER A CA 1
ATOM 1715 C C . SER A 1 212 ? -1.599 -5.900 -24.531 1.00 30.38 212 SER A C 1
ATOM 1717 O O . SER A 1 212 ? -2.740 -6.333 -24.686 1.00 30.38 212 SER A O 1
ATOM 1719 N N . THR A 1 213 ? -1.284 -4.649 -24.854 1.00 29.08 213 THR A N 1
ATOM 1720 C CA . THR A 1 213 ? -2.209 -3.732 -25.526 1.00 29.08 213 THR A CA 1
ATOM 1721 C C . THR A 1 213 ? -2.246 -4.040 -27.024 1.00 29.08 213 THR A C 1
ATOM 1723 O O . THR A 1 213 ? -1.477 -3.490 -27.803 1.00 29.08 213 THR A O 1
ATOM 1726 N N . THR A 1 214 ? -3.162 -4.907 -27.461 1.00 31.41 214 THR A N 1
ATOM 1727 C CA . THR A 1 214 ? -3.589 -4.901 -28.871 1.00 31.41 214 THR A CA 1
ATOM 1728 C C . THR A 1 214 ? -4.988 -4.310 -28.949 1.00 31.41 214 THR A C 1
ATOM 1730 O O . THR A 1 214 ? -5.955 -4.827 -28.396 1.00 31.41 214 THR A O 1
ATOM 1733 N N . THR A 1 215 ? -5.076 -3.140 -29.569 1.00 32.09 215 THR A N 1
ATOM 1734 C CA . THR A 1 215 ? -6.322 -2.443 -29.860 1.00 32.09 215 THR A CA 1
ATOM 1735 C C . THR A 1 215 ? -7.088 -3.217 -30.932 1.00 32.09 215 THR A C 1
ATOM 1737 O O . THR A 1 215 ? -6.714 -3.227 -32.101 1.00 32.09 215 THR A O 1
ATOM 1740 N N . SER A 1 216 ? -8.186 -3.868 -30.554 1.00 32.25 216 SER A N 1
ATOM 1741 C CA . SER A 1 216 ? -9.156 -4.410 -31.506 1.00 32.25 216 SER A CA 1
ATOM 1742 C C . SER A 1 216 ? -10.053 -3.280 -32.018 1.00 32.25 216 SER A C 1
ATOM 1744 O O . SER A 1 216 ? -11.113 -3.009 -31.456 1.00 32.25 216 SER A O 1
ATOM 1746 N N . GLY A 1 217 ? -9.610 -2.600 -33.075 1.00 28.75 217 GLY A N 1
ATOM 1747 C CA . GLY A 1 217 ? -10.490 -1.840 -33.958 1.00 28.75 217 GLY A CA 1
ATOM 1748 C C . GLY A 1 217 ? -11.055 -2.786 -35.014 1.00 28.75 217 GLY A C 1
ATOM 1749 O O . GLY A 1 217 ? -10.300 -3.343 -35.808 1.00 28.75 217 GLY A O 1
ATOM 1750 N N . GLY A 1 218 ? -12.365 -3.015 -35.000 1.00 28.02 218 GLY A N 1
ATOM 1751 C CA . GLY A 1 218 ? -13.045 -3.718 -36.082 1.00 28.02 218 GLY A CA 1
ATOM 1752 C C . GLY A 1 218 ? -13.414 -2.749 -37.201 1.00 28.02 218 GLY A C 1
ATOM 1753 O O . GLY A 1 218 ? -14.039 -1.737 -36.921 1.00 28.02 218 GLY A O 1
ATOM 1754 N N . GLU A 1 219 ? -13.077 -3.088 -38.448 1.00 26.64 219 GLU A N 1
ATOM 1755 C CA . GLU A 1 219 ? -14.058 -3.204 -39.537 1.00 26.64 219 GLU A CA 1
ATOM 1756 C C . GLU A 1 219 ? -13.478 -3.920 -40.778 1.00 26.64 219 GLU A C 1
ATOM 1758 O O . GLU A 1 219 ? -12.394 -3.622 -41.265 1.00 26.64 219 GLU A O 1
ATOM 1763 N N . ARG A 1 220 ? -14.248 -4.928 -41.217 1.00 30.66 220 ARG A N 1
ATOM 1764 C CA . ARG A 1 220 ? -14.314 -5.682 -42.489 1.00 30.66 220 ARG A CA 1
ATOM 1765 C C . ARG A 1 220 ? -13.241 -5.486 -43.581 1.00 30.66 220 ARG A C 1
ATOM 1767 O O . ARG A 1 220 ? -13.179 -4.449 -44.227 1.00 30.66 220 ARG A O 1
ATOM 1774 N N . GLY A 1 221 ? -12.639 -6.613 -43.988 1.00 25.70 221 GLY A N 1
ATOM 1775 C CA . GLY A 1 221 ? -12.126 -6.816 -45.353 1.00 25.70 221 GLY A CA 1
ATOM 1776 C C . GLY A 1 221 ? -11.224 -8.049 -45.525 1.00 25.70 221 GLY A C 1
ATOM 1777 O O . GLY A 1 221 ? -10.077 -8.011 -45.115 1.00 25.70 221 GLY A O 1
ATOM 1778 N N . THR A 1 222 ? -11.770 -9.121 -46.121 1.00 26.97 222 THR A N 1
ATOM 1779 C CA . THR A 1 222 ? -11.118 -10.239 -46.865 1.00 26.97 222 THR A CA 1
ATOM 1780 C C . THR A 1 222 ? -9.769 -10.837 -46.389 1.00 26.97 222 THR A C 1
ATOM 1782 O O . THR A 1 222 ? -8.726 -10.199 -46.459 1.00 26.97 222 THR A O 1
ATOM 1785 N N . ALA A 1 223 ? -9.774 -12.140 -46.053 1.00 30.25 223 ALA A N 1
ATOM 1786 C CA . ALA A 1 223 ? -8.592 -13.031 -45.960 1.00 30.25 223 ALA A CA 1
ATOM 1787 C C . ALA A 1 223 ? -7.839 -13.157 -47.320 1.00 30.25 223 ALA A C 1
ATOM 1789 O O . ALA A 1 223 ? -8.456 -12.778 -48.319 1.00 30.25 223 ALA A O 1
ATOM 1790 N N . PRO A 1 224 ? -6.613 -13.751 -47.453 1.00 37.44 224 PRO A N 1
ATOM 1791 C CA . PRO A 1 224 ? -5.847 -14.595 -46.505 1.00 37.44 224 PRO A CA 1
ATOM 1792 C C . PRO A 1 224 ? -4.301 -14.370 -46.454 1.00 37.44 224 PRO A C 1
ATOM 1794 O O . PRO A 1 224 ? -3.707 -13.879 -47.405 1.00 37.44 224 PRO A O 1
ATOM 1797 N N . GLN A 1 225 ? -3.626 -14.835 -45.389 1.00 25.14 225 GLN A N 1
ATOM 1798 C CA . GLN A 1 225 ? -2.383 -15.652 -45.413 1.00 25.14 225 GLN A CA 1
ATOM 1799 C C . GLN A 1 225 ? -1.869 -15.889 -43.979 1.00 25.14 225 GLN A C 1
ATOM 1801 O O . GLN A 1 225 ? -1.921 -15.011 -43.125 1.00 25.14 225 GLN A O 1
ATOM 1806 N N . GLY A 1 226 ? -1.488 -17.135 -43.696 1.00 26.52 226 GLY A N 1
ATOM 1807 C CA . GLY A 1 226 ? -1.493 -17.711 -42.354 1.00 26.52 226 GLY A CA 1
ATOM 1808 C C . GLY A 1 226 ? -0.299 -17.359 -41.469 1.00 26.52 226 GLY A C 1
ATOM 1809 O O . GLY A 1 226 ? 0.853 -17.428 -41.890 1.00 26.52 226 GLY A O 1
ATOM 1810 N N . ALA A 1 227 ? -0.591 -17.098 -40.194 1.00 23.39 227 ALA A N 1
ATOM 1811 C CA . ALA A 1 227 ? 0.387 -17.162 -39.119 1.00 23.39 227 ALA A CA 1
ATOM 1812 C C . ALA A 1 227 ? 0.485 -18.615 -38.627 1.00 23.39 227 ALA A C 1
ATOM 1814 O O . ALA A 1 227 ? -0.462 -19.188 -38.088 1.00 23.39 227 ALA A O 1
ATOM 1815 N N . LYS A 1 228 ? 1.641 -19.224 -38.882 1.00 24.34 228 LYS A N 1
ATOM 1816 C CA . LYS A 1 228 ? 2.016 -20.569 -38.445 1.00 24.34 228 LYS A CA 1
ATOM 1817 C C . LYS A 1 228 ? 2.331 -20.514 -36.946 1.00 24.34 228 LYS A C 1
ATOM 1819 O O . LYS A 1 228 ? 3.228 -19.781 -36.542 1.00 24.34 228 LYS A O 1
ATOM 1824 N N . VAL A 1 229 ? 1.620 -21.292 -36.132 1.00 25.92 229 VAL A N 1
ATOM 1825 C CA . VAL A 1 229 ? 1.990 -21.526 -34.728 1.00 25.92 229 VAL A CA 1
ATOM 1826 C C . VAL A 1 229 ? 3.216 -22.442 -34.721 1.00 25.92 229 VAL A C 1
ATOM 1828 O O . VAL A 1 229 ? 3.143 -23.570 -35.209 1.00 25.92 229 VAL A O 1
ATOM 1831 N N . LEU A 1 230 ? 4.351 -21.954 -34.218 1.00 25.25 230 LEU A N 1
ATOM 1832 C CA . LEU A 1 230 ? 5.526 -22.783 -33.941 1.00 25.25 230 LEU A CA 1
ATOM 1833 C C . LEU A 1 230 ? 5.473 -23.241 -32.473 1.00 25.25 230 LEU A C 1
ATOM 1835 O O . LEU A 1 230 ? 5.262 -22.399 -31.600 1.00 25.25 230 LEU A O 1
ATOM 1839 N N . PRO A 1 231 ? 5.659 -24.540 -32.173 1.00 26.17 231 PRO A N 1
ATOM 1840 C CA . PRO A 1 231 ? 5.810 -25.001 -30.800 1.00 26.17 231 PRO A CA 1
ATOM 1841 C C . PRO A 1 231 ? 7.150 -24.505 -30.241 1.00 26.17 231 PRO A C 1
ATOM 1843 O O . PRO A 1 231 ? 8.193 -24.666 -30.878 1.00 26.17 231 PRO A O 1
ATOM 1846 N N . PHE A 1 232 ? 7.119 -23.885 -29.061 1.00 31.31 232 PHE A N 1
ATOM 1847 C CA . PHE A 1 232 ? 8.326 -23.457 -28.357 1.00 31.31 232 PHE A CA 1
ATOM 1848 C C . PHE A 1 232 ? 9.189 -24.675 -27.981 1.00 31.31 232 PHE A C 1
ATOM 1850 O O . PHE A 1 232 ? 8.648 -25.668 -27.485 1.00 31.31 232 PHE A O 1
ATOM 1857 N N . PRO A 1 233 ? 10.520 -24.625 -28.183 1.00 27.59 233 PRO A N 1
ATOM 1858 C CA . PRO A 1 233 ? 11.422 -25.598 -27.588 1.00 27.59 233 PRO A CA 1
ATOM 1859 C C . PRO A 1 233 ? 11.444 -25.409 -26.067 1.00 27.59 233 PRO A C 1
ATOM 1861 O O . PRO A 1 233 ? 11.369 -24.289 -25.568 1.00 27.59 233 PRO A O 1
ATOM 1864 N N . SER A 1 234 ? 11.550 -26.514 -25.334 1.00 29.25 234 SER A N 1
ATOM 1865 C CA . SER A 1 234 ? 11.701 -26.543 -23.878 1.00 29.25 234 SER A CA 1
ATOM 1866 C C . SER A 1 234 ? 12.859 -25.642 -23.434 1.00 29.25 234 SER A C 1
ATOM 1868 O O . SER A 1 234 ? 14.018 -25.925 -23.744 1.00 29.25 234 SER A O 1
ATOM 1870 N N . SER A 1 235 ? 12.538 -24.555 -22.728 1.00 34.47 235 SER A N 1
ATOM 1871 C CA . SER A 1 235 ? 13.523 -23.626 -22.171 1.00 34.47 235 SER A CA 1
ATOM 1872 C C . SER A 1 235 ? 14.414 -24.301 -21.114 1.00 34.47 235 SER A C 1
ATOM 1874 O O . SER A 1 235 ? 13.949 -25.187 -20.389 1.00 34.47 235 SER A O 1
ATOM 1876 N N . PRO A 1 236 ? 15.691 -23.887 -21.007 1.00 30.84 236 PRO A N 1
ATOM 1877 C CA . PRO A 1 236 ? 16.617 -24.373 -19.987 1.00 30.84 236 PRO A CA 1
ATOM 1878 C C . PRO A 1 236 ? 16.194 -23.943 -18.570 1.00 30.84 236 PRO A C 1
ATOM 1880 O O . PRO A 1 236 ? 15.451 -22.980 -18.393 1.00 30.84 236 PRO A O 1
ATOM 1883 N N . GLN A 1 237 ? 16.669 -24.681 -17.558 1.00 32.03 237 GLN A N 1
ATOM 1884 C CA . GLN A 1 237 ? 16.323 -24.475 -16.145 1.00 32.03 237 GLN A CA 1
ATOM 1885 C C . GLN A 1 237 ? 16.609 -23.036 -15.655 1.00 32.03 237 GLN A C 1
ATOM 1887 O O . GLN A 1 237 ? 17.628 -22.463 -16.048 1.00 32.03 237 GLN A O 1
ATOM 1892 N N . PRO A 1 238 ? 15.770 -22.468 -14.761 1.00 37.09 238 PRO A N 1
ATOM 1893 C CA . PRO A 1 238 ? 15.921 -21.090 -14.298 1.00 37.09 238 PRO A CA 1
ATOM 1894 C C . PRO A 1 238 ? 17.229 -20.859 -13.532 1.00 37.09 238 PRO A C 1
ATOM 1896 O O . PRO A 1 238 ? 17.577 -21.625 -12.630 1.00 37.09 238 PRO A O 1
ATOM 1899 N N . ALA A 1 239 ? 17.907 -19.754 -13.846 1.00 40.91 239 ALA A N 1
ATOM 1900 C CA . ALA A 1 239 ? 18.888 -19.146 -12.953 1.00 40.91 239 ALA A CA 1
ATOM 1901 C C . ALA A 1 239 ? 18.196 -18.621 -11.677 1.00 40.91 239 ALA A C 1
ATOM 1903 O O . ALA A 1 239 ? 16.979 -18.426 -11.652 1.00 40.91 239 ALA A O 1
ATOM 1904 N N . ALA A 1 240 ? 18.976 -18.430 -10.608 1.00 35.00 240 ALA A N 1
ATOM 1905 C CA . ALA A 1 240 ? 18.482 -18.037 -9.288 1.00 35.00 240 ALA A CA 1
ATOM 1906 C C . ALA A 1 240 ? 17.527 -16.821 -9.344 1.00 35.00 240 ALA A C 1
ATOM 1908 O O . ALA A 1 240 ? 17.776 -15.888 -10.112 1.00 35.00 240 ALA A O 1
ATOM 1909 N N . PRO A 1 241 ? 16.452 -16.810 -8.532 1.00 40.56 241 PRO A N 1
ATOM 1910 C CA . PRO A 1 241 ? 15.478 -15.727 -8.539 1.00 40.56 241 PRO A CA 1
ATOM 1911 C C . PRO A 1 241 ? 16.132 -14.387 -8.154 1.00 40.56 241 PRO A C 1
ATOM 1913 O O . PRO A 1 241 ? 17.041 -14.369 -7.318 1.00 40.56 241 PRO A O 1
ATOM 1916 N N . PRO A 1 242 ? 15.672 -13.263 -8.737 1.00 46.03 242 PRO A N 1
ATOM 1917 C CA . PRO A 1 242 ? 16.220 -1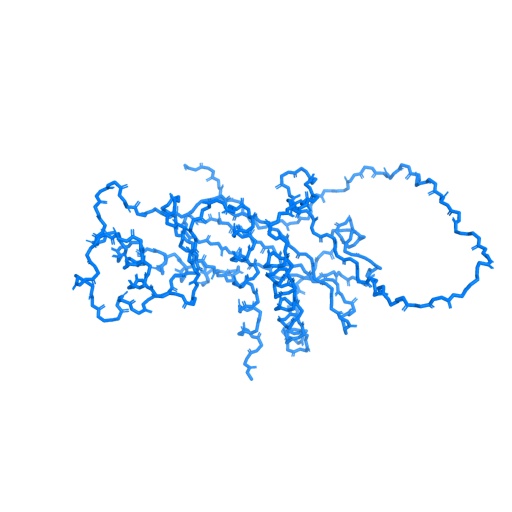1.941 -8.450 1.00 46.03 242 PRO A CA 1
ATOM 1918 C C . PRO A 1 242 ? 16.025 -11.567 -6.975 1.00 46.03 242 PRO A C 1
ATOM 1920 O O . PRO A 1 242 ? 15.133 -12.094 -6.307 1.00 46.03 242 PRO A O 1
ATOM 1923 N N . ALA A 1 243 ? 16.850 -10.637 -6.478 1.00 49.72 243 ALA A N 1
ATOM 1924 C CA . ALA A 1 243 ? 16.719 -10.093 -5.129 1.00 49.72 243 ALA A CA 1
ATOM 1925 C C . ALA A 1 243 ? 15.294 -9.551 -4.925 1.00 49.72 243 ALA A C 1
ATOM 1927 O O . ALA A 1 243 ? 14.840 -8.683 -5.669 1.00 49.72 243 ALA A O 1
ATOM 1928 N N . ARG A 1 244 ? 14.584 -10.127 -3.951 1.00 59.72 244 ARG A N 1
ATOM 1929 C CA . ARG A 1 244 ? 13.239 -9.723 -3.526 1.00 59.72 244 ARG A CA 1
ATOM 1930 C C . ARG A 1 244 ? 13.348 -8.934 -2.232 1.00 59.72 244 ARG A C 1
ATOM 1932 O O . ARG A 1 244 ? 14.296 -9.142 -1.469 1.00 59.72 244 ARG A O 1
ATOM 1939 N N . LEU A 1 245 ? 12.350 -8.098 -1.957 1.00 65.06 245 LEU A N 1
ATOM 1940 C CA . LEU A 1 245 ? 12.219 -7.467 -0.646 1.00 65.06 245 LEU A CA 1
ATOM 1941 C C . LEU A 1 245 ? 12.299 -8.522 0.478 1.00 65.06 245 LEU A C 1
ATOM 1943 O O . LEU A 1 245 ? 11.711 -9.604 0.350 1.00 65.06 245 LEU A O 1
ATOM 1947 N N . PRO A 1 246 ? 13.040 -8.240 1.567 1.00 58.41 246 PRO A N 1
ATOM 1948 C CA . PRO A 1 246 ? 13.202 -9.182 2.662 1.00 58.41 246 PRO A CA 1
ATOM 1949 C C . PRO A 1 246 ? 11.846 -9.474 3.303 1.00 58.41 246 PRO A C 1
ATOM 1951 O O . PRO A 1 246 ? 11.134 -8.570 3.734 1.00 58.41 246 PRO A O 1
ATOM 1954 N N . ARG A 1 247 ? 11.485 -10.756 3.373 1.00 63.19 247 ARG A N 1
ATOM 1955 C CA . ARG A 1 247 ? 10.242 -11.197 4.010 1.00 63.19 247 ARG A CA 1
ATOM 1956 C C . ARG A 1 247 ? 10.376 -11.138 5.525 1.00 63.19 247 ARG A C 1
ATOM 1958 O O . ARG A 1 247 ? 11.423 -11.490 6.068 1.00 63.19 247 ARG A O 1
ATOM 1965 N N . ALA A 1 248 ? 9.291 -10.772 6.204 1.00 51.41 248 ALA A N 1
ATOM 1966 C CA . ALA A 1 248 ? 9.200 -10.925 7.650 1.00 51.41 248 ALA A CA 1
ATOM 1967 C C . ALA A 1 248 ? 9.442 -12.400 8.018 1.00 51.41 248 ALA A C 1
ATOM 1969 O O . ALA A 1 248 ? 8.701 -13.283 7.575 1.00 51.41 248 ALA A O 1
ATOM 1970 N N . ALA A 1 249 ? 10.477 -12.680 8.812 1.00 38.75 249 ALA A N 1
ATOM 1971 C CA . ALA A 1 249 ? 10.640 -13.996 9.417 1.00 38.75 249 ALA A CA 1
ATOM 1972 C C . ALA A 1 249 ? 9.469 -14.219 10.385 1.00 38.75 249 ALA A C 1
ATOM 1974 O O . ALA A 1 249 ? 9.156 -13.337 11.186 1.00 38.75 249 ALA A O 1
ATOM 1975 N N . GLY A 1 250 ? 8.787 -15.360 10.264 1.00 33.53 250 GLY A N 1
ATOM 1976 C CA . GLY A 1 250 ? 7.595 -15.659 11.054 1.00 33.53 250 GLY A CA 1
ATOM 1977 C C . GLY A 1 250 ? 7.850 -15.513 12.557 1.00 33.53 250 GLY A C 1
ATOM 1978 O O . GLY A 1 250 ? 8.725 -16.186 13.098 1.00 33.53 250 GLY A O 1
ATOM 1979 N N . MET A 1 251 ? 7.069 -14.640 13.197 1.00 29.06 251 MET A N 1
ATOM 1980 C CA . MET A 1 251 ? 6.827 -14.605 14.642 1.00 29.06 251 MET A CA 1
ATOM 1981 C C . MET A 1 251 ? 5.349 -14.874 14.908 1.00 29.06 251 MET A C 1
ATOM 1983 O O . MET A 1 251 ? 4.495 -14.193 14.277 1.00 29.06 251 MET A O 1
#

Sequence (251 aa):
MPWEIFLGNASHRLIAYIYGTRYPANVVYYNNQNIKRILQEQDIGDWSLLSEHEQDMRPDITDVSAKRLFEIKPYNEKGLQEGSLEAQTYLLVLNRTALPKHRFVAGKAFEGEILIQFAQGQYIWRLEWCTTTPGVTLYHWTRSREHFASNAAAYEAAQWVEISEQELKKYGGWVAEASDEMVERRERLTTLSGAIGVAIDVVGQVAMLVISTTTSGGERGTAPQGAKVLPFPSSPQPAAPPARLPRAAGM

Foldseek 3Di:
DQLVVLVVVLLLLLLQLVVCVVCVVWDKDAQVAFLLRVCVVVVFFDPVPDDPVNRRDGFGMQGQRVLEGAHEAAPDPVRVVVQVVSQVVNQVSSQVGGDPVRRHWFAAFRWAKAWDDFPPDQWIKMKTWHCQDRRYIHIYIWIQPGGDPWPVVSQLVLRTDHQDSVNSVVCSNRSSVRSVCVSVVVVVVCVVCPDDDDDQPDDDPYRYDTDDDDDPDDDDDDDDDDDDDDDDDDDDDGDDHHDHDDHHDDD

Solvent-accessible surface area (backbone atoms only — not comparable to full-atom values): 14811 Å² total; per-residue (Å²): 129,67,46,68,57,34,46,50,52,31,50,52,53,52,54,47,50,51,50,45,71,76,39,72,88,48,54,69,46,38,56,91,46,29,44,41,58,56,27,62,79,66,70,46,49,47,63,85,81,46,53,73,68,61,31,63,39,48,58,42,34,38,29,68,65,81,25,28,32,34,23,73,27,55,70,48,72,66,31,52,52,52,23,51,53,49,35,52,51,53,45,54,56,59,37,72,35,28,51,85,96,59,45,55,41,63,27,70,84,51,66,54,56,46,62,47,75,42,98,90,48,72,40,42,32,35,44,38,37,34,29,46,44,74,8,24,29,32,31,46,68,31,24,38,73,57,71,59,97,42,62,62,59,44,58,76,65,50,46,70,35,81,66,49,72,67,53,38,64,72,43,20,64,56,52,23,50,49,46,49,52,54,52,50,55,47,54,50,49,56,70,72,40,86,77,71,88,80,85,74,61,73,64,76,103,42,61,61,66,76,84,80,94,74,85,86,78,87,80,90,81,83,85,90,84,85,84,79,86,77,85,79,76,87,75,79,83,83,74,83,80,60,93,67,82,74,72,51,76,92,127

Secondary structure (DSSP, 8-state):
--HHHHHHHHHHHHHHHHHHHHSTTS-EEETTS-HHHHHHHTT-S-GGGS-HHHHH---SEEETTTTEEEEEEESSHHHHHHHHHHHHHHHHHHHHHS-GGG--EE----EEEEEE--TT-SS-EEEEEEEEETTEEEEEEEEESS--SSHHHHHHHT-EEEPPHHHHHHHHHHHHHHHHHHHHHHHHHHHH-SS-PPPP-EETTEE--------------------PPPPPP-PPPPPPPPPPPPPPPP-

Radius of gyration: 20.88 Å; Cα contacts (8 Å, |Δi|>4): 355; chains: 1; bounding box: 41×45×69 Å

pLDDT: mean 74.7, std 25.26, range [23.39, 98.31]

Nearest PDB structures (foldseek):
  6p29-assembly1_A  TM=4.627E-01  e=3.317E+00  Pseudoalteromonas luteoviolacea
  5gma-assembly1_D  TM=4.417E-01  e=6.157E+00  Thermotoga maritima MSB8
  5hfn-assembly1_A  TM=4.460E-01  e=8.389E+00  Thermotoga maritima MSB8
  5jib-assembly1_E  TM=4.508E-01  e=8.924E+00  Thermotoga maritima MSB8
  3m83-assembly1_F  TM=4.390E-01  e=8.389E+00  Thermotoga maritima